Protein AF-A0A9P8FFS8-F1 (afdb_monomer_lite)

pLDDT: mean 83.45, std 18.7, range [31.77, 98.38]

Secondary structure (DSSP, 8-state):
-----EEEE----TTBPTT-EEEEEEEES-EEEEEEEPPP-----TT-----------PPPTT-----S---PPPEEEEEE-TTEEEEEEHHHHHHEEEEE----S-GGGS-HHHHTGGG-EEEEEEE-B-EEE-TTS-EEEESSSS--SGGG-EE-EES-HHHHHHHHHHHHHHHHSSS--HHHHHTT---EEESSS--GGGPPPEEE--S-HHHHHHHHHHHHHTT---EEEPPPS----TT-B-TTSPBP------PPPPEEE-SSTT--EEESHHHHHHHHHHHH--

Foldseek 3Di:
DLADKDDWWFDDCLFFDAFDKKKKWKAWAKFKKKKKFFDADPPPDPDDDDDDDDDDDDDDDPPPPDPDDDPDDIDMDIHIRFHGDMDIGTVLSSQGIIIMTHRDPDDPVPDALRCPAQVNDMDMDIDGHGFKDADLQRQWIEGRQAQHHDPVRTDGADAADQVLLVLLVVLSVCSGRHRNDDCCVRRVNHGSYDYNHNPDLPVVAKEKEDQPDPVLRVLLVVLCVVLVGDYHYHYDDPDDPDQCGAHSVRHGDDPDVPDGRWIWIFHGGSNRDIDTGRPRSSVVCCVPRPD

InterPro domains:
  IPR027450 Alpha-ketoglutarate-dependent dioxygenase AlkB-like [PF13532] (4-128)
  IPR032854 Alkylated DNA repair protein alkB homologue 3 [PTHR31212] (2-218)
  IPR037151 Alpha-ketoglutarate-dependent dioxygenase AlkB-like superfamily [G3DSA:2.60.120.590] (1-130)

Radius of gyration: 25.25 Å; chains: 1; bounding box: 74×56×56 Å

Sequence (291 aa):
SGQDHISEHSDKTLDIVHGSKIVNVSLGAQRTMRLRTKRPTTLQDPGTSHDKRRSRDTTPTPDAQLNAEDGRSRVTQRIPMPHNSMFVMGLETNGSWLHGIMPDKRPAAEHIPAESAYGNMRISITFRLIGTFLSADSKLIWGQGAVAKQKSDARPTINGNLEESQRLINAFGVENQVTAPDWNSIYGTGFDVLHLNSELPEHEKPMLFLSGDEDIDTGVTKCISELNINVEIVDPPVERLTSELVDANGDPLILTAAHGCVICFRQAGGMHSELQGKTAIIEWLRETYAP

Structure (mmCIF, N/CA/C/O backbone):
data_AF-A0A9P8FFS8-F1
#
_entry.id   AF-A0A9P8FFS8-F1
#
loop_
_atom_site.group_PDB
_atom_site.id
_atom_site.type_symbol
_atom_site.label_atom_id
_atom_site.label_alt_id
_atom_site.label_comp_id
_atom_site.label_asym_id
_atom_site.label_entity_id
_atom_site.label_seq_id
_atom_site.pdbx_PDB_ins_code
_atom_site.Cartn_x
_atom_site.Cartn_y
_atom_site.Cartn_z
_atom_site.occupancy
_atom_site.B_iso_or_equiv
_atom_site.auth_seq_id
_atom_site.auth_comp_id
_atom_site.auth_asym_id
_atom_site.auth_atom_id
_atom_site.pdbx_PDB_model_num
ATOM 1 N N . SER A 1 1 ? 8.567 17.101 -9.673 1.00 54.09 1 SER A N 1
ATOM 2 C CA . SER A 1 1 ? 9.617 16.338 -8.966 1.00 54.09 1 SER A CA 1
ATOM 3 C C . SER A 1 1 ? 9.518 14.863 -9.343 1.00 54.09 1 SER A C 1
ATOM 5 O O . SER A 1 1 ? 8.426 14.314 -9.298 1.00 54.09 1 SER A O 1
ATOM 7 N N . GLY A 1 2 ? 10.625 14.231 -9.747 1.00 64.81 2 GLY A N 1
ATOM 8 C CA . GLY A 1 2 ? 10.755 12.777 -9.959 1.00 64.81 2 GLY A CA 1
ATOM 9 C C . GLY A 1 2 ? 11.665 12.105 -8.922 1.00 64.81 2 GLY A C 1
ATOM 10 O O . GLY A 1 2 ? 12.244 11.061 -9.204 1.00 64.81 2 GLY A O 1
ATOM 11 N N . GLN A 1 3 ? 11.852 12.752 -7.766 1.00 78.56 3 GLN A N 1
ATOM 12 C CA . GLN A 1 3 ? 12.817 12.338 -6.740 1.00 78.56 3 GLN A CA 1
ATOM 13 C C . GLN A 1 3 ? 12.285 11.226 -5.827 1.00 78.56 3 GLN A C 1
ATOM 15 O O . GLN A 1 3 ? 13.071 10.416 -5.326 1.00 78.56 3 GLN A O 1
ATOM 20 N N . ASP A 1 4 ? 10.963 11.168 -5.644 1.00 85.75 4 ASP A N 1
ATOM 21 C CA . ASP A 1 4 ? 10.316 10.101 -4.887 1.00 85.75 4 ASP A CA 1
ATOM 22 C C . ASP A 1 4 ? 10.545 8.768 -5.586 1.00 85.75 4 ASP A C 1
ATOM 24 O O . ASP A 1 4 ? 10.367 8.629 -6.801 1.00 85.75 4 ASP A O 1
ATOM 28 N N . HIS A 1 5 ? 10.974 7.784 -4.808 1.00 90.81 5 HIS A N 1
ATOM 29 C CA . HIS A 1 5 ? 11.408 6.507 -5.333 1.00 90.81 5 HIS A CA 1
ATOM 30 C C . HIS A 1 5 ? 11.066 5.383 -4.372 1.00 90.81 5 HIS A C 1
ATOM 32 O O . HIS A 1 5 ? 10.917 5.578 -3.167 1.00 90.81 5 HIS A O 1
ATOM 38 N N . ILE A 1 6 ? 10.997 4.184 -4.931 1.00 90.31 6 ILE A N 1
ATOM 39 C CA . ILE A 1 6 ? 10.984 2.952 -4.162 1.00 90.31 6 ILE A CA 1
ATOM 40 C C . ILE A 1 6 ? 12.196 2.141 -4.591 1.00 90.31 6 ILE A C 1
ATOM 42 O O . ILE A 1 6 ? 12.355 1.794 -5.767 1.00 90.31 6 ILE A O 1
ATOM 46 N N . SER A 1 7 ? 13.085 1.909 -3.627 1.00 92.19 7 SER A N 1
ATOM 47 C CA . SER A 1 7 ? 14.280 1.094 -3.816 1.00 92.19 7 SER A CA 1
ATOM 48 C C . SER A 1 7 ? 13.911 -0.303 -4.298 1.00 92.19 7 SER A C 1
ATOM 50 O O . SER A 1 7 ? 12.793 -0.781 -4.109 1.00 92.19 7 SER A O 1
ATOM 52 N N . GLU A 1 8 ? 14.862 -0.969 -4.936 1.00 91.88 8 GLU A N 1
ATOM 53 C CA . GLU A 1 8 ? 14.646 -2.324 -5.425 1.00 91.88 8 GLU A CA 1
ATOM 54 C C . GLU A 1 8 ? 14.363 -3.306 -4.290 1.00 91.88 8 GLU A C 1
ATOM 56 O O . GLU A 1 8 ? 15.145 -3.414 -3.347 1.00 91.88 8 GLU A O 1
ATOM 61 N N . HIS A 1 9 ? 13.272 -4.049 -4.426 1.00 91.38 9 HIS A N 1
ATOM 62 C CA . HIS A 1 9 ? 12.827 -5.057 -3.470 1.00 91.38 9 HIS A CA 1
ATOM 63 C C . HIS A 1 9 ? 12.038 -6.152 -4.193 1.00 91.38 9 HIS A C 1
ATOM 65 O O . HIS A 1 9 ? 11.697 -6.004 -5.365 1.00 91.38 9 HIS A O 1
ATOM 71 N N . SER A 1 10 ? 11.746 -7.242 -3.491 1.00 92.44 10 SER A N 1
ATOM 72 C CA . SER A 1 10 ? 10.619 -8.114 -3.819 1.00 92.44 10 SER A CA 1
ATOM 73 C C . SER A 1 10 ? 9.517 -7.876 -2.790 1.00 92.44 10 SER A C 1
ATOM 75 O O . SER A 1 10 ? 9.797 -7.560 -1.632 1.00 92.44 10 SER A O 1
ATOM 77 N N . ASP A 1 11 ? 8.258 -8.010 -3.193 1.00 93.12 11 ASP A N 1
ATOM 78 C CA . ASP A 1 11 ? 7.141 -7.911 -2.257 1.00 93.12 11 ASP A CA 1
ATOM 79 C C . ASP A 1 11 ? 7.186 -9.100 -1.292 1.00 93.12 11 ASP A C 1
ATOM 81 O O . ASP A 1 11 ? 7.390 -10.234 -1.732 1.00 93.12 11 ASP A O 1
ATOM 85 N N . LYS A 1 12 ? 6.939 -8.851 0.001 1.00 93.12 12 LYS A N 1
ATOM 86 C CA . LYS A 1 12 ? 6.822 -9.908 1.014 1.00 93.12 12 LYS A CA 1
ATOM 87 C C . LYS A 1 12 ? 5.658 -10.836 0.677 1.00 93.12 12 LYS A C 1
ATOM 89 O O . LYS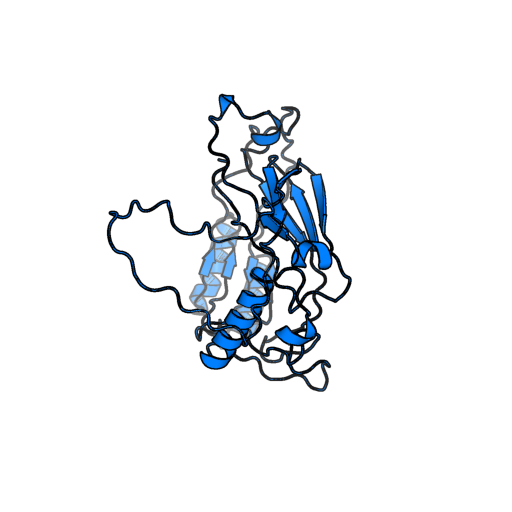 A 1 12 ? 4.513 -10.382 0.684 1.00 93.12 12 LYS A O 1
ATOM 94 N N . THR A 1 13 ? 5.915 -12.124 0.441 1.00 95.62 13 THR A N 1
ATOM 95 C CA . THR A 1 13 ? 4.849 -13.064 0.032 1.00 95.62 13 THR A CA 1
ATOM 96 C C . THR A 1 13 ? 4.182 -13.819 1.180 1.00 95.62 13 THR A C 1
ATOM 98 O O . THR A 1 13 ? 3.235 -14.561 0.929 1.00 95.62 13 THR A O 1
ATOM 101 N N . LEU A 1 14 ? 4.612 -13.608 2.432 1.00 96.12 14 LEU A N 1
ATOM 102 C CA . LEU A 1 14 ? 4.047 -14.254 3.631 1.00 96.12 14 LEU A CA 1
ATOM 103 C C . LEU A 1 14 ? 2.506 -14.278 3.631 1.00 96.12 14 LEU A C 1
ATOM 105 O O . LEU A 1 14 ? 1.892 -15.315 3.871 1.00 96.12 14 LEU A O 1
ATOM 109 N N . ASP A 1 15 ? 1.887 -13.141 3.317 1.00 95.75 15 ASP A N 1
ATOM 110 C CA . ASP A 1 15 ? 0.438 -12.953 3.425 1.00 95.75 15 ASP A CA 1
ATOM 111 C C . ASP A 1 15 ? -0.275 -12.963 2.069 1.00 95.75 15 ASP A C 1
ATOM 113 O O . ASP A 1 15 ? -1.490 -12.793 2.019 1.00 95.75 15 ASP A O 1
ATOM 117 N N . ILE A 1 16 ? 0.452 -13.141 0.962 1.00 97.00 16 ILE A N 1
ATOM 118 C CA . ILE A 1 16 ? -0.115 -13.104 -0.391 1.00 97.00 16 ILE A CA 1
ATOM 119 C C . ILE A 1 16 ? -0.516 -14.521 -0.803 1.00 97.00 16 ILE A C 1
ATOM 121 O O . ILE A 1 16 ? 0.312 -15.429 -0.793 1.00 97.00 16 ILE A O 1
ATOM 125 N N . VAL A 1 17 ? -1.779 -14.715 -1.186 1.00 97.50 17 VAL A N 1
ATOM 126 C CA . VAL A 1 17 ? -2.327 -16.034 -1.542 1.00 97.50 17 VAL A CA 1
ATOM 127 C C . VAL A 1 17 ? -1.506 -16.707 -2.648 1.00 97.50 17 VAL A C 1
ATOM 129 O O . VAL A 1 17 ? -1.263 -16.126 -3.705 1.00 97.50 17 VAL A O 1
ATOM 132 N N . HIS A 1 18 ? -1.115 -17.965 -2.431 1.00 95.06 18 HIS A N 1
ATOM 133 C CA . HIS A 1 18 ? -0.356 -18.744 -3.414 1.00 95.06 18 HIS A CA 1
ATOM 134 C C . HIS A 1 18 ? -1.017 -18.746 -4.802 1.00 95.06 18 HIS A C 1
ATOM 136 O O . HIS A 1 18 ? -2.227 -18.904 -4.947 1.00 95.06 18 HIS A O 1
ATOM 142 N N . GLY A 1 19 ? -0.202 -18.577 -5.845 1.00 95.06 19 GLY A N 1
ATOM 143 C CA . GLY A 1 19 ? -0.666 -18.539 -7.236 1.00 95.06 19 GLY A CA 1
ATOM 144 C C . GLY A 1 19 ? -1.344 -17.230 -7.665 1.00 95.06 19 GLY A C 1
ATOM 145 O O . GLY A 1 19 ? -1.541 -17.033 -8.870 1.00 95.06 19 GLY A O 1
ATOM 146 N N . SER A 1 20 ? -1.643 -16.310 -6.737 1.00 97.50 20 SER A N 1
ATOM 147 C CA . SER A 1 20 ? -2.212 -15.001 -7.068 1.00 97.50 20 SER A CA 1
ATOM 148 C C . SER A 1 20 ? -1.205 -14.103 -7.800 1.00 97.50 20 SER A C 1
ATOM 150 O O . SER A 1 20 ? -0.058 -14.476 -8.075 1.00 97.50 20 SER A O 1
ATOM 152 N N . LYS A 1 21 ? -1.652 -12.899 -8.169 1.00 97.81 21 LYS A N 1
ATOM 153 C CA . LYS A 1 21 ? -0.822 -11.866 -8.795 1.00 97.81 21 LYS A CA 1
ATOM 154 C C . LYS A 1 21 ? -0.714 -10.641 -7.893 1.00 97.81 21 LYS A C 1
ATOM 156 O O . LYS A 1 21 ? -1.584 -10.403 -7.056 1.00 97.81 21 LYS A O 1
ATOM 161 N N . ILE A 1 22 ? 0.344 -9.872 -8.110 1.00 97.88 22 ILE A N 1
ATOM 162 C CA . ILE A 1 22 ? 0.503 -8.504 -7.623 1.00 97.88 22 ILE A CA 1
ATOM 163 C C . ILE A 1 22 ? 0.187 -7.591 -8.807 1.00 97.88 22 ILE A C 1
ATOM 165 O O . ILE A 1 22 ? 0.764 -7.753 -9.885 1.00 97.88 22 ILE A O 1
ATOM 169 N N . VAL A 1 23 ? -0.756 -6.669 -8.627 1.00 98.19 23 VAL A N 1
ATOM 170 C CA . VAL A 1 23 ? -1.244 -5.796 -9.702 1.00 98.19 23 VAL A CA 1
ATOM 171 C C . VAL A 1 23 ? -0.989 -4.350 -9.321 1.00 98.19 23 VAL A C 1
ATOM 173 O O . VAL A 1 23 ? -1.578 -3.852 -8.370 1.00 98.19 23 VAL A O 1
ATOM 176 N N . ASN A 1 24 ? -0.124 -3.665 -10.060 1.00 97.69 24 ASN A N 1
ATOM 177 C CA . ASN A 1 24 ? 0.141 -2.247 -9.877 1.00 97.69 24 ASN A CA 1
ATOM 178 C C . ASN A 1 24 ? -0.592 -1.422 -10.937 1.00 97.69 24 ASN A C 1
ATOM 180 O O . ASN A 1 24 ? -0.314 -1.561 -12.124 1.00 97.69 24 ASN A O 1
ATOM 184 N N . VAL A 1 25 ? -1.491 -0.542 -10.508 1.00 98.12 25 VAL A N 1
ATOM 185 C CA . VAL A 1 25 ? -2.130 0.468 -11.356 1.00 98.12 25 VAL A CA 1
ATOM 186 C C . VAL A 1 25 ? -1.410 1.796 -11.155 1.00 98.12 25 VAL A C 1
ATOM 188 O O . VAL A 1 25 ? -1.189 2.229 -10.022 1.00 98.12 25 VAL A O 1
ATOM 191 N N . SER A 1 26 ? -1.030 2.438 -12.257 1.00 97.00 26 SER A N 1
ATOM 192 C CA . SER A 1 26 ? -0.343 3.730 -12.255 1.00 97.00 26 SER A CA 1
ATOM 193 C C . SER A 1 26 ? -1.251 4.821 -12.801 1.00 97.00 26 SER A C 1
ATOM 195 O O . SER A 1 26 ? -1.745 4.723 -13.921 1.00 97.00 26 SER A O 1
ATOM 197 N N . LEU A 1 27 ? -1.435 5.881 -12.018 1.00 95.62 27 LEU A N 1
ATOM 198 C CA . LEU A 1 27 ? -2.184 7.075 -12.395 1.00 95.62 27 LEU A CA 1
ATOM 199 C C . LEU A 1 27 ? -1.276 8.295 -12.262 1.00 95.62 27 LEU A C 1
ATOM 201 O O . LEU A 1 27 ? -0.500 8.404 -11.318 1.00 95.62 27 LEU A O 1
ATOM 205 N N . GLY A 1 28 ? -1.392 9.224 -13.198 1.00 92.88 28 GLY A N 1
ATOM 206 C CA . GLY A 1 28 ? -0.618 10.463 -13.210 1.00 92.88 28 GLY A CA 1
ATOM 207 C C . GLY A 1 28 ? 0.639 10.373 -14.074 1.00 92.88 28 GLY A C 1
ATOM 208 O O . GLY A 1 28 ? 0.645 9.706 -15.109 1.00 92.88 28 GLY A O 1
ATOM 209 N N . ALA A 1 29 ? 1.689 11.073 -13.657 1.00 92.56 29 ALA A N 1
ATOM 210 C CA . ALA A 1 29 ? 2.944 11.189 -14.382 1.00 92.56 29 ALA A CA 1
ATOM 211 C C . ALA A 1 29 ? 3.599 9.823 -14.639 1.00 92.56 29 ALA A C 1
ATOM 213 O O . ALA A 1 29 ? 3.715 8.983 -13.739 1.00 92.56 29 ALA A O 1
ATOM 214 N N . GLN A 1 30 ? 4.092 9.619 -15.860 1.00 95.44 30 GLN A N 1
ATOM 215 C CA . GLN A 1 30 ? 4.798 8.403 -16.232 1.00 95.44 30 GLN A CA 1
ATOM 216 C C . GLN A 1 30 ? 6.065 8.240 -15.389 1.00 95.44 30 GLN A C 1
ATOM 218 O O . GLN A 1 30 ? 6.851 9.172 -15.201 1.00 95.44 30 GLN A O 1
ATOM 223 N N . ARG A 1 31 ? 6.290 7.020 -14.901 1.00 95.81 31 ARG A N 1
ATOM 224 C CA . ARG A 1 31 ? 7.557 6.600 -14.289 1.00 95.81 31 ARG A CA 1
ATOM 225 C C . ARG A 1 31 ? 8.034 5.305 -14.924 1.00 95.81 31 ARG A C 1
ATOM 227 O O . ARG A 1 31 ? 7.279 4.635 -15.617 1.00 95.81 31 ARG A O 1
ATOM 234 N N . THR A 1 32 ? 9.290 4.948 -14.691 1.00 95.88 32 THR A N 1
ATOM 235 C CA . THR A 1 32 ? 9.858 3.699 -15.209 1.00 95.88 32 THR A CA 1
ATOM 236 C C . THR A 1 32 ? 9.986 2.680 -14.085 1.00 95.88 32 THR A C 1
ATOM 238 O O . THR A 1 32 ? 10.769 2.879 -13.156 1.00 95.88 32 THR A O 1
ATOM 241 N N . MET A 1 33 ? 9.255 1.571 -14.196 1.00 96.81 33 MET A N 1
ATOM 242 C CA . MET A 1 33 ? 9.458 0.387 -13.367 1.00 96.81 33 MET A CA 1
ATOM 243 C C . MET A 1 33 ? 10.734 -0.321 -13.825 1.00 96.81 33 MET A C 1
ATOM 245 O O . MET A 1 33 ? 10.869 -0.697 -14.992 1.00 96.81 33 MET A O 1
ATOM 249 N N . ARG A 1 34 ? 11.689 -0.506 -12.918 1.00 96.69 34 ARG A N 1
ATOM 250 C CA . ARG A 1 34 ? 12.908 -1.275 -13.169 1.00 96.69 34 ARG A CA 1
ATOM 251 C C . ARG A 1 34 ? 12.742 -2.665 -12.581 1.00 96.69 34 ARG A C 1
ATOM 253 O O . ARG A 1 34 ? 12.589 -2.771 -11.373 1.00 96.69 34 ARG A O 1
ATOM 260 N N . LEU A 1 35 ? 12.834 -3.703 -13.409 1.00 96.38 35 LEU A N 1
ATOM 261 C CA . LEU A 1 35 ? 12.982 -5.084 -12.953 1.00 96.38 35 LEU A CA 1
ATOM 262 C C . LEU A 1 35 ? 14.429 -5.519 -13.123 1.00 96.38 35 LEU A C 1
ATOM 264 O O . LEU A 1 35 ? 15.016 -5.325 -14.185 1.00 96.38 35 LEU A O 1
ATOM 268 N N . ARG A 1 36 ? 15.007 -6.139 -12.101 1.00 94.88 36 ARG A N 1
ATOM 269 C CA . ARG A 1 36 ? 16.377 -6.646 -12.138 1.00 94.88 36 ARG A CA 1
ATOM 270 C C . ARG A 1 36 ? 16.443 -8.036 -11.529 1.00 94.88 36 ARG A C 1
ATOM 272 O O . ARG A 1 36 ? 16.056 -8.195 -10.376 1.00 94.88 36 ARG A O 1
ATOM 279 N N . THR A 1 37 ? 16.964 -9.029 -12.251 1.00 93.50 37 THR A N 1
ATOM 280 C CA . THR A 1 37 ? 17.069 -10.404 -11.721 1.00 93.50 37 THR A CA 1
ATOM 281 C C . THR A 1 37 ? 17.807 -10.403 -10.390 1.00 93.50 37 THR A C 1
ATOM 283 O O . THR A 1 37 ? 18.752 -9.624 -10.215 1.00 93.50 37 THR A O 1
ATOM 286 N N . LYS A 1 38 ? 17.408 -11.250 -9.441 1.00 90.56 38 LYS A N 1
ATOM 287 C CA . LYS A 1 38 ? 18.196 -11.493 -8.227 1.00 90.56 38 LYS A CA 1
ATOM 288 C C . LYS A 1 38 ? 19.546 -12.117 -8.592 1.00 90.56 38 LYS A C 1
ATOM 290 O O . LYS A 1 38 ? 19.759 -12.571 -9.719 1.00 90.56 38 LYS A O 1
ATOM 295 N N . ARG A 1 39 ? 20.506 -12.050 -7.666 1.00 83.31 39 ARG A N 1
ATOM 296 C CA . ARG A 1 39 ? 21.784 -12.744 -7.864 1.00 83.31 39 ARG A CA 1
ATOM 297 C C . ARG A 1 39 ? 21.517 -14.250 -7.786 1.00 83.31 39 ARG A C 1
ATOM 299 O O . ARG A 1 39 ? 20.764 -14.656 -6.898 1.00 83.31 39 ARG A O 1
ATOM 306 N N . PRO A 1 40 ? 22.115 -15.065 -8.667 1.00 69.38 40 PRO A N 1
ATOM 307 C CA . PRO A 1 40 ? 22.102 -16.504 -8.479 1.00 69.38 40 PRO A CA 1
ATOM 308 C C . PRO A 1 40 ? 22.744 -16.791 -7.126 1.00 69.38 40 P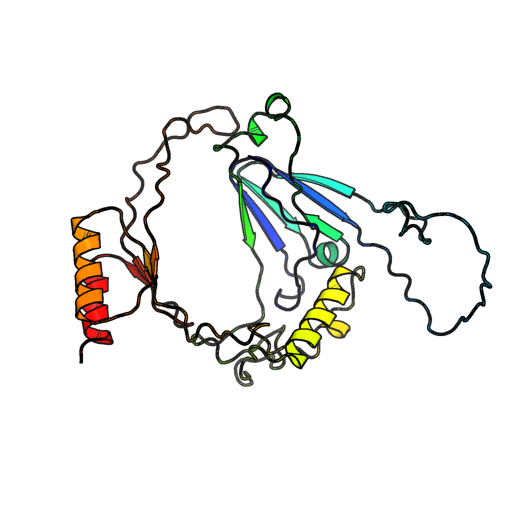RO A C 1
ATOM 310 O O . PRO A 1 40 ? 23.864 -16.365 -6.847 1.00 69.38 40 PRO A O 1
ATOM 313 N N . THR A 1 41 ? 21.992 -17.425 -6.240 1.00 60.16 41 THR A N 1
ATOM 314 C CA . THR A 1 41 ? 22.525 -17.856 -4.958 1.00 60.16 41 THR A CA 1
ATOM 315 C C . THR A 1 41 ? 23.213 -19.180 -5.238 1.00 60.16 41 THR A C 1
ATOM 317 O O . THR A 1 41 ? 22.548 -20.194 -5.436 1.00 60.16 41 THR A O 1
ATOM 320 N N . THR A 1 42 ? 24.543 -19.184 -5.328 1.00 50.09 42 THR A N 1
ATOM 321 C CA . THR A 1 42 ? 25.281 -20.433 -5.165 1.00 50.09 42 THR A CA 1
ATOM 322 C C . THR A 1 42 ? 25.001 -20.893 -3.741 1.00 50.09 42 THR A C 1
ATOM 324 O O . THR A 1 42 ? 25.464 -20.288 -2.776 1.00 50.09 42 THR A O 1
ATOM 327 N N . LEU A 1 43 ? 24.158 -21.917 -3.593 1.00 44.88 43 LEU A N 1
ATOM 328 C CA . LEU A 1 43 ? 24.083 -22.665 -2.347 1.00 44.88 43 LEU A CA 1
ATOM 329 C C . LEU A 1 43 ? 25.495 -23.216 -2.126 1.00 44.88 43 LEU A C 1
ATOM 331 O O . LEU A 1 43 ? 25.921 -24.125 -2.834 1.00 44.88 43 LEU A O 1
ATOM 335 N N . GLN A 1 44 ? 26.268 -22.585 -1.242 1.00 39.12 44 GLN A N 1
ATOM 336 C CA . GLN A 1 44 ? 27.553 -23.131 -0.832 1.00 39.12 44 GLN A CA 1
ATOM 337 C C . GLN A 1 44 ? 27.266 -24.445 -0.112 1.00 39.12 44 GLN A C 1
ATOM 339 O O . GLN A 1 44 ? 26.653 -24.452 0.955 1.00 39.12 44 GLN A O 1
ATOM 344 N N . ASP A 1 45 ? 27.696 -25.549 -0.717 1.00 34.38 45 ASP A N 1
ATOM 345 C CA . ASP A 1 45 ? 27.796 -26.836 -0.043 1.00 34.38 45 ASP A CA 1
ATOM 346 C C . ASP A 1 45 ? 28.677 -26.662 1.213 1.00 34.38 45 ASP A C 1
ATOM 348 O O . ASP A 1 45 ? 29.771 -26.094 1.100 1.00 34.38 45 ASP A O 1
ATOM 352 N N . PRO A 1 46 ? 28.289 -27.159 2.404 1.00 35.66 46 PRO A N 1
ATOM 353 C CA . PRO A 1 46 ? 29.074 -27.016 3.638 1.00 35.66 46 PRO A CA 1
ATOM 354 C C . PRO A 1 46 ? 30.401 -27.811 3.666 1.00 35.66 46 PRO A C 1
ATOM 356 O O . PRO A 1 46 ? 30.889 -28.154 4.741 1.00 35.66 46 PRO A O 1
ATOM 359 N N . GLY A 1 47 ? 30.975 -28.169 2.512 1.00 38.62 47 GLY A N 1
ATOM 360 C CA . GLY A 1 47 ? 31.908 -29.291 2.384 1.00 38.62 47 GLY A CA 1
ATOM 361 C C . GLY A 1 47 ? 33.287 -29.019 1.782 1.00 38.62 47 GLY A C 1
ATOM 362 O O . GLY A 1 47 ? 34.068 -29.962 1.695 1.00 38.62 47 GLY A O 1
ATOM 363 N N . THR A 1 48 ? 33.644 -27.798 1.372 1.00 34.50 48 THR A N 1
ATOM 364 C CA . THR A 1 48 ? 34.969 -27.563 0.755 1.00 34.50 48 THR A CA 1
ATOM 365 C C . THR A 1 48 ? 35.705 -26.370 1.344 1.00 34.50 48 THR A C 1
ATOM 367 O O . THR A 1 48 ? 35.713 -25.266 0.803 1.00 34.50 48 THR A O 1
ATOM 370 N N . SER A 1 49 ? 36.397 -26.631 2.449 1.00 38.50 49 SER A N 1
ATOM 371 C CA . SER A 1 49 ? 37.486 -25.805 2.961 1.00 38.50 49 SER A CA 1
ATOM 372 C C . SER A 1 49 ? 38.669 -25.866 1.990 1.00 38.50 49 SER A C 1
ATOM 374 O O . SER A 1 49 ? 39.448 -26.816 2.031 1.00 38.50 49 SER A O 1
ATOM 376 N N . HIS A 1 50 ? 38.844 -24.855 1.135 1.00 36.84 50 HIS A N 1
ATOM 377 C CA . HIS A 1 50 ? 40.133 -24.631 0.479 1.00 36.84 50 HIS A CA 1
ATOM 378 C C . HIS A 1 50 ? 40.760 -23.303 0.907 1.00 36.84 50 HIS A C 1
ATOM 380 O O . HIS A 1 50 ? 40.392 -22.214 0.477 1.00 36.84 50 HIS A O 1
ATOM 386 N N . ASP A 1 51 ? 41.729 -23.484 1.801 1.00 38.56 51 ASP A N 1
ATOM 387 C CA . ASP A 1 51 ? 42.833 -22.619 2.195 1.00 38.56 51 ASP A CA 1
ATOM 388 C C . ASP A 1 51 ? 43.272 -21.635 1.089 1.00 38.56 51 ASP A C 1
ATOM 390 O O . ASP A 1 51 ? 43.828 -22.033 0.063 1.00 38.56 51 ASP A O 1
ATOM 394 N N . LYS A 1 52 ? 43.067 -20.330 1.306 1.00 37.66 52 LYS A N 1
ATOM 395 C CA . LYS A 1 52 ? 43.778 -19.277 0.568 1.00 37.66 52 LYS A CA 1
ATOM 396 C C . LYS A 1 52 ? 44.507 -18.368 1.545 1.00 37.66 52 LYS A C 1
ATOM 398 O O . LYS A 1 52 ? 43.959 -17.448 2.150 1.00 37.66 52 LYS A O 1
ATOM 403 N N . ARG A 1 53 ? 45.793 -18.682 1.665 1.00 32.91 53 ARG A N 1
ATOM 404 C CA . ARG A 1 53 ? 46.839 -17.918 2.335 1.00 32.91 53 ARG A CA 1
ATOM 405 C C . ARG A 1 53 ? 46.872 -16.461 1.865 1.00 32.91 53 ARG A C 1
ATOM 407 O O . ARG A 1 53 ? 46.738 -16.156 0.684 1.00 32.91 53 ARG A O 1
ATOM 414 N N . ARG A 1 54 ? 47.123 -15.591 2.844 1.00 39.72 54 ARG A N 1
ATOM 415 C CA . ARG A 1 54 ? 47.401 -14.154 2.741 1.00 39.72 54 ARG A CA 1
ATOM 416 C C . ARG A 1 54 ? 48.451 -13.821 1.671 1.00 39.72 54 ARG A C 1
ATOM 418 O O . ARG A 1 54 ? 49.551 -14.361 1.716 1.00 39.72 54 ARG A O 1
ATOM 425 N N . SER A 1 55 ? 48.173 -12.802 0.860 1.00 32.06 55 SER A N 1
ATOM 426 C CA . SER A 1 55 ? 49.193 -11.852 0.407 1.00 32.06 55 SER A CA 1
ATOM 427 C C . SER A 1 55 ? 48.664 -10.431 0.596 1.00 32.06 55 SER A C 1
ATOM 429 O O . SER A 1 55 ? 47.468 -10.176 0.472 1.00 32.06 55 SER A O 1
ATOM 431 N N . ARG A 1 56 ? 49.571 -9.558 1.021 1.00 37.88 56 ARG A N 1
ATOM 432 C CA . ARG A 1 56 ? 49.384 -8.202 1.541 1.00 37.88 56 ARG A CA 1
ATOM 433 C C . ARG A 1 56 ? 49.694 -7.205 0.413 1.00 37.88 56 ARG A C 1
ATOM 435 O O . ARG A 1 56 ? 50.435 -7.552 -0.498 1.00 37.88 56 ARG A O 1
ATOM 442 N N . ASP A 1 57 ? 49.169 -5.992 0.562 1.00 32.22 57 ASP A N 1
ATOM 443 C CA . ASP A 1 57 ? 49.350 -4.778 -0.254 1.00 32.22 57 ASP A CA 1
ATOM 444 C C . ASP A 1 57 ? 48.390 -4.559 -1.429 1.00 32.22 57 ASP A C 1
ATOM 446 O O . ASP A 1 57 ? 48.594 -4.998 -2.555 1.00 32.22 57 ASP A O 1
ATOM 450 N N . THR A 1 58 ? 47.342 -3.775 -1.161 1.00 32.03 58 THR A N 1
ATOM 451 C CA . THR A 1 58 ? 47.038 -2.518 -1.873 1.00 32.03 58 THR A CA 1
ATOM 452 C C . THR A 1 58 ? 45.944 -1.769 -1.103 1.00 32.03 58 THR A C 1
ATOM 454 O O . THR A 1 58 ? 45.036 -2.363 -0.525 1.00 32.03 58 THR A O 1
ATOM 457 N N . THR A 1 59 ? 46.090 -0.452 -1.015 1.00 31.77 59 THR A N 1
ATOM 458 C CA . THR A 1 59 ? 45.206 0.501 -0.330 1.00 31.77 59 THR A CA 1
ATOM 459 C C . THR A 1 59 ? 43.764 0.463 -0.869 1.00 31.77 59 THR A C 1
ATOM 461 O O . THR A 1 59 ? 43.587 0.412 -2.085 1.00 31.77 59 THR A O 1
ATOM 464 N N . PRO A 1 60 ? 42.719 0.516 -0.015 1.00 34.09 60 PRO A N 1
ATOM 465 C CA . PRO A 1 60 ? 41.335 0.385 -0.464 1.00 34.09 60 PRO A CA 1
ATOM 466 C C . PRO A 1 60 ? 40.749 1.728 -0.929 1.00 34.09 60 PRO A C 1
ATOM 468 O O . PRO A 1 60 ? 40.763 2.712 -0.190 1.00 34.09 60 PRO A O 1
ATOM 471 N N . THR A 1 61 ? 40.180 1.755 -2.134 1.00 33.47 61 THR A N 1
ATOM 472 C CA . THR A 1 61 ? 39.160 2.735 -2.542 1.00 33.47 61 THR A CA 1
ATOM 473 C C . THR A 1 61 ? 37.758 2.194 -2.202 1.00 33.47 61 THR A C 1
ATOM 475 O O . THR A 1 61 ? 37.554 0.980 -2.281 1.00 33.47 61 THR A O 1
ATOM 478 N N . PRO A 1 62 ? 36.770 3.037 -1.827 1.00 35.50 62 PRO A N 1
ATOM 479 C CA . PRO A 1 62 ? 35.497 2.565 -1.258 1.00 35.50 62 PRO A CA 1
ATOM 480 C C . PRO A 1 62 ? 34.535 1.872 -2.239 1.00 35.50 62 PRO A C 1
ATOM 482 O O . PRO A 1 62 ? 33.549 1.296 -1.796 1.00 35.50 62 PRO A O 1
ATOM 485 N N . ASP A 1 63 ? 34.814 1.881 -3.546 1.00 36.16 63 ASP A N 1
ATOM 486 C CA . ASP A 1 63 ? 33.868 1.417 -4.578 1.00 36.16 63 ASP A CA 1
ATOM 487 C C . ASP A 1 63 ? 34.233 0.064 -5.217 1.00 36.16 63 ASP A C 1
ATOM 489 O O . ASP A 1 63 ? 33.623 -0.360 -6.198 1.00 36.16 63 ASP A O 1
ATOM 493 N N . ALA A 1 64 ? 35.220 -0.646 -4.665 1.00 39.19 64 ALA A N 1
ATOM 494 C CA . ALA A 1 64 ? 35.733 -1.895 -5.227 1.00 39.19 64 ALA A CA 1
ATOM 495 C C . ALA A 1 64 ? 35.655 -3.074 -4.247 1.00 39.19 64 ALA A C 1
ATOM 497 O O . ALA A 1 64 ? 36.609 -3.831 -4.093 1.00 39.19 64 ALA A O 1
ATOM 498 N N . GLN A 1 65 ? 34.511 -3.279 -3.594 1.00 40.47 65 GLN A N 1
ATOM 499 C CA . GLN A 1 65 ? 34.203 -4.565 -2.966 1.00 40.47 65 GLN A CA 1
ATOM 500 C C . GLN A 1 65 ? 32.774 -4.965 -3.303 1.00 40.47 65 GLN A C 1
ATOM 502 O O . GLN A 1 65 ? 31.828 -4.384 -2.789 1.00 40.47 65 GLN A O 1
ATOM 507 N N . LEU A 1 66 ? 32.663 -5.928 -4.226 1.00 42.94 66 LEU A N 1
ATOM 508 C CA . LEU A 1 66 ? 31.660 -7.003 -4.343 1.00 42.94 66 LEU A CA 1
ATOM 509 C C . LEU A 1 66 ? 31.646 -7.538 -5.792 1.00 42.94 66 LEU A C 1
ATOM 511 O O . LEU A 1 66 ? 30.598 -7.644 -6.423 1.00 42.94 66 LEU A O 1
ATOM 515 N N . ASN A 1 67 ? 32.823 -7.884 -6.322 1.00 40.03 67 ASN A N 1
ATOM 516 C CA . ASN A 1 67 ? 32.958 -8.731 -7.507 1.00 40.03 67 ASN A CA 1
ATOM 517 C C . ASN A 1 67 ? 33.671 -10.013 -7.075 1.00 40.03 67 ASN A C 1
ATOM 519 O O . ASN A 1 67 ? 34.884 -10.136 -7.205 1.00 40.03 67 ASN A O 1
ATOM 523 N N . ALA A 1 68 ? 32.905 -10.941 -6.511 1.00 38.06 68 ALA A N 1
ATOM 524 C CA . ALA A 1 68 ? 33.313 -12.328 -6.374 1.00 38.06 68 ALA A CA 1
ATOM 525 C C . ALA A 1 68 ? 32.253 -13.185 -7.078 1.00 38.06 68 ALA A C 1
ATOM 527 O O . ALA A 1 68 ? 31.150 -13.369 -6.576 1.00 38.06 68 ALA A O 1
ATOM 528 N N . GLU A 1 69 ? 32.609 -13.566 -8.304 1.00 40.22 69 GLU A N 1
ATOM 529 C CA . GLU A 1 69 ? 32.240 -14.779 -9.041 1.00 40.22 69 GLU A CA 1
ATOM 530 C C . GLU A 1 69 ? 30.782 -15.273 -8.984 1.00 40.22 69 GLU A C 1
ATOM 532 O O . GLU A 1 69 ? 30.451 -16.236 -8.303 1.00 40.22 69 GLU A O 1
ATOM 537 N N . ASP A 1 70 ? 29.943 -14.686 -9.844 1.00 44.25 70 ASP A N 1
ATOM 538 C CA . ASP A 1 70 ? 29.130 -15.479 -10.775 1.00 44.25 70 ASP A CA 1
ATOM 539 C C . ASP A 1 70 ? 29.050 -14.726 -12.118 1.00 44.25 70 ASP A C 1
ATOM 541 O O . ASP A 1 70 ? 28.694 -13.548 -12.175 1.00 44.25 70 ASP A O 1
ATOM 545 N N . GLY A 1 71 ? 29.459 -15.374 -13.209 1.00 49.47 71 GLY A N 1
ATOM 546 C CA . GLY A 1 71 ? 29.710 -14.764 -14.523 1.00 49.47 71 GLY A CA 1
ATOM 547 C C . GLY A 1 71 ? 28.461 -14.374 -15.322 1.00 49.47 71 GLY A C 1
ATOM 548 O O . GLY A 1 71 ? 28.559 -14.124 -16.523 1.00 49.47 71 GLY A O 1
ATOM 549 N N . ARG A 1 72 ? 27.278 -14.329 -14.701 1.00 59.50 72 ARG A N 1
ATOM 550 C CA . ARG A 1 72 ? 26.036 -13.878 -15.343 1.00 59.50 72 ARG A CA 1
ATOM 551 C C . ARG A 1 72 ? 25.712 -12.461 -14.891 1.00 59.50 72 ARG A C 1
ATOM 553 O O . ARG A 1 72 ? 25.294 -12.226 -13.758 1.00 59.50 72 ARG A O 1
ATOM 560 N N . SER A 1 73 ? 25.887 -11.503 -15.799 1.00 74.38 73 SER A N 1
ATOM 561 C CA . SER A 1 73 ? 25.404 -10.138 -15.597 1.00 74.38 73 SER A CA 1
ATOM 562 C C . SER A 1 73 ? 23.903 -10.162 -15.283 1.00 74.38 73 SER A C 1
ATOM 564 O O . SER A 1 73 ? 23.118 -10.853 -15.933 1.00 74.38 73 SER A O 1
ATOM 566 N N . ARG A 1 74 ? 23.491 -9.432 -14.240 1.00 86.00 74 ARG A N 1
ATOM 567 C CA . ARG A 1 74 ? 22.075 -9.340 -13.861 1.00 86.00 74 ARG A CA 1
ATOM 568 C C . ARG A 1 74 ? 21.289 -8.714 -15.009 1.00 86.00 74 ARG A C 1
ATOM 570 O O . ARG A 1 74 ? 21.637 -7.626 -15.471 1.00 86.00 74 ARG A O 1
ATOM 577 N N . VAL A 1 75 ? 20.209 -9.363 -15.430 1.00 93.38 75 VAL A N 1
ATOM 578 C CA . VAL A 1 75 ? 19.338 -8.823 -16.477 1.00 93.38 75 VAL A CA 1
ATOM 579 C C . VAL A 1 75 ? 18.508 -7.698 -15.872 1.00 93.38 75 VAL A C 1
ATOM 581 O O . VAL A 1 75 ? 17.951 -7.853 -14.786 1.00 93.38 75 VAL A O 1
ATOM 584 N N . THR A 1 76 ? 18.447 -6.558 -16.562 1.00 95.50 76 THR A N 1
ATOM 585 C CA . THR A 1 76 ? 17.631 -5.406 -16.163 1.00 95.50 76 THR A CA 1
ATOM 586 C C . THR A 1 76 ? 16.639 -5.075 -17.268 1.00 95.50 76 THR A C 1
ATOM 588 O O . THR A 1 76 ? 17.033 -4.891 -18.416 1.00 95.50 76 THR A O 1
ATOM 591 N N . GLN A 1 77 ? 15.367 -4.956 -16.910 1.00 96.25 77 GLN A N 1
ATOM 592 C CA . GLN A 1 77 ? 14.292 -4.476 -17.767 1.00 96.25 77 GLN A CA 1
ATOM 593 C C . GLN A 1 77 ? 13.786 -3.133 -17.239 1.00 96.25 77 GLN A C 1
ATOM 595 O O . GLN A 1 77 ? 13.757 -2.890 -16.031 1.00 96.25 77 GLN A O 1
ATOM 600 N N . ARG A 1 78 ? 13.410 -2.244 -18.156 1.00 96.31 78 ARG A N 1
ATOM 601 C CA . ARG A 1 78 ? 12.858 -0.921 -17.860 1.00 96.31 78 ARG A CA 1
ATOM 602 C C . ARG A 1 78 ? 11.518 -0.814 -18.563 1.00 96.31 78 ARG A C 1
ATOM 604 O O . ARG A 1 78 ? 11.472 -0.854 -19.787 1.00 96.31 78 ARG A O 1
ATOM 611 N N . ILE A 1 79 ? 10.453 -0.723 -17.782 1.00 97.00 79 ILE A N 1
ATOM 612 C CA . ILE A 1 79 ? 9.076 -0.749 -18.263 1.00 97.00 79 ILE A CA 1
ATOM 613 C C . ILE A 1 79 ? 8.452 0.617 -17.968 1.00 97.00 79 ILE A C 1
ATOM 615 O O . ILE A 1 79 ? 8.310 0.973 -16.794 1.00 97.00 79 ILE A O 1
ATOM 619 N N . PRO A 1 80 ? 8.112 1.410 -18.997 1.00 96.38 80 PRO A N 1
ATOM 620 C CA . PRO A 1 80 ? 7.344 2.634 -18.813 1.00 96.38 80 PRO A CA 1
ATOM 621 C C . PRO A 1 80 ? 5.972 2.327 -18.205 1.00 96.38 80 PRO A C 1
ATOM 623 O O . PRO A 1 80 ? 5.282 1.411 -18.647 1.00 96.38 80 PRO A O 1
ATOM 626 N N . MET A 1 81 ? 5.577 3.116 -17.211 1.00 97.06 81 MET A N 1
ATOM 627 C CA . MET A 1 81 ? 4.291 3.041 -16.518 1.00 97.06 81 MET A CA 1
ATOM 628 C C . MET A 1 81 ? 3.501 4.329 -16.784 1.00 97.06 81 MET A C 1
ATOM 630 O O . MET A 1 81 ? 3.547 5.237 -15.947 1.00 97.06 81 MET A O 1
ATOM 634 N N . PRO A 1 82 ? 2.851 4.471 -17.958 1.00 95.81 82 PRO A N 1
ATOM 635 C CA . PRO A 1 82 ? 2.082 5.666 -18.300 1.00 95.81 82 PRO A CA 1
ATOM 636 C C . PRO A 1 82 ? 0.827 5.818 -17.427 1.00 95.81 82 PRO A C 1
ATOM 638 O O . PRO A 1 82 ? 0.454 4.910 -16.677 1.00 95.81 82 PRO A O 1
ATOM 641 N N . HIS A 1 83 ? 0.162 6.969 -17.537 1.00 95.75 83 HIS A N 1
ATOM 642 C CA . HIS A 1 83 ? -1.143 7.196 -16.917 1.00 95.75 83 HIS A CA 1
ATOM 643 C C . HIS A 1 83 ? -2.137 6.090 -17.310 1.00 95.75 83 HIS A C 1
ATOM 645 O O . HIS A 1 83 ? -2.207 5.702 -18.475 1.00 95.75 83 HIS A O 1
ATOM 651 N N . ASN A 1 84 ? -2.920 5.611 -16.340 1.00 95.94 84 ASN A N 1
ATOM 652 C CA . ASN A 1 84 ? -3.936 4.572 -16.520 1.00 95.94 84 ASN A CA 1
ATOM 653 C C . ASN A 1 84 ? -3.372 3.245 -17.069 1.00 95.94 84 ASN A C 1
ATOM 655 O O . ASN A 1 84 ? -4.029 2.528 -17.822 1.00 95.94 84 ASN A O 1
ATOM 659 N N . SER A 1 85 ? -2.131 2.918 -16.695 1.00 97.44 85 SER A N 1
ATOM 660 C CA . SER A 1 85 ? -1.501 1.638 -17.027 1.00 97.44 85 SER A CA 1
ATOM 661 C C . SER A 1 85 ? -1.563 0.650 -15.871 1.00 97.44 85 SER A C 1
ATOM 663 O O . SER A 1 85 ? -1.701 1.022 -14.702 1.00 97.44 85 SER A O 1
ATOM 665 N N . MET A 1 86 ? -1.425 -0.630 -16.212 1.00 97.81 86 MET A N 1
ATOM 666 C CA . MET A 1 86 ? -1.413 -1.731 -15.262 1.00 97.81 86 MET A CA 1
ATOM 667 C C . MET A 1 86 ? -0.192 -2.617 -15.497 1.00 97.81 86 MET A C 1
ATOM 669 O O . MET A 1 86 ? 0.067 -3.048 -16.619 1.00 97.81 86 MET A O 1
ATOM 673 N N . PHE A 1 87 ? 0.530 -2.920 -14.424 1.00 97.38 87 PHE A N 1
ATOM 674 C CA . PHE A 1 87 ? 1.629 -3.875 -14.400 1.00 97.38 87 PHE A CA 1
ATOM 675 C C . PHE A 1 87 ? 1.239 -5.069 -13.532 1.00 97.38 87 PHE A C 1
ATOM 677 O O . PHE A 1 87 ? 0.963 -4.918 -12.342 1.00 97.38 87 PHE A O 1
ATOM 684 N N . VAL A 1 88 ? 1.191 -6.256 -14.138 1.00 97.75 88 VAL A N 1
ATOM 685 C CA . VAL A 1 88 ? 0.759 -7.497 -13.486 1.00 97.75 88 VAL A CA 1
ATOM 686 C C . VAL A 1 88 ? 1.951 -8.430 -13.352 1.00 97.75 88 VAL A C 1
ATOM 688 O O . VAL A 1 88 ? 2.594 -8.772 -14.342 1.00 97.75 88 VAL A O 1
ATOM 691 N N . MET A 1 89 ? 2.218 -8.878 -12.129 1.00 96.75 89 MET A N 1
ATOM 692 C CA . MET A 1 89 ? 3.357 -9.730 -11.809 1.00 96.75 89 MET A CA 1
ATOM 693 C C . MET A 1 89 ? 2.910 -10.978 -11.045 1.00 96.75 89 MET A C 1
ATOM 695 O O . MET A 1 89 ? 2.108 -10.907 -10.115 1.00 96.75 89 MET A O 1
ATOM 699 N N . GLY A 1 90 ? 3.425 -12.144 -11.441 1.00 96.88 90 GLY A N 1
ATOM 700 C CA . GLY A 1 90 ? 3.233 -13.390 -10.697 1.00 96.88 90 GLY A CA 1
ATOM 701 C C . GLY A 1 90 ? 4.215 -13.542 -9.537 1.00 96.88 90 GLY A C 1
ATOM 702 O O . GLY A 1 90 ? 5.295 -12.956 -9.557 1.00 96.88 90 GLY A O 1
ATOM 703 N N . LEU A 1 91 ? 3.865 -14.380 -8.556 1.00 95.19 91 LEU A N 1
ATOM 704 C CA . LEU A 1 91 ? 4.736 -14.651 -7.404 1.00 95.19 91 LEU A CA 1
ATOM 705 C C . LEU A 1 91 ? 6.078 -15.287 -7.794 1.00 95.19 91 LEU A C 1
ATOM 707 O O . LEU A 1 91 ? 7.083 -15.004 -7.157 1.00 95.19 91 LEU A O 1
ATOM 711 N N . GLU A 1 92 ? 6.125 -16.072 -8.873 1.00 93.56 92 GLU A N 1
ATOM 712 C CA . GLU A 1 92 ? 7.382 -16.610 -9.413 1.00 93.56 92 GLU A CA 1
ATOM 713 C C . GLU A 1 92 ? 8.314 -15.484 -9.892 1.00 93.56 92 GLU A C 1
ATOM 715 O O . GLU A 1 92 ? 9.476 -15.418 -9.498 1.00 93.56 92 GLU A O 1
ATOM 720 N N . THR A 1 93 ? 7.787 -14.526 -10.664 1.00 94.56 93 THR A N 1
ATOM 721 C CA . THR A 1 93 ? 8.547 -13.341 -11.084 1.00 94.56 93 THR A CA 1
ATOM 722 C C . THR A 1 93 ? 8.999 -12.517 -9.878 1.00 94.56 93 THR A C 1
ATOM 724 O O . THR A 1 93 ? 10.169 -12.149 -9.819 1.00 94.56 93 THR A O 1
ATOM 727 N N . ASN A 1 94 ? 8.123 -12.293 -8.890 1.00 94.94 94 ASN A N 1
ATOM 728 C CA . ASN A 1 94 ? 8.478 -11.621 -7.633 1.00 94.94 94 ASN A CA 1
ATOM 729 C C . ASN A 1 94 ? 9.603 -12.360 -6.880 1.00 94.94 94 ASN A C 1
ATOM 731 O O . ASN A 1 94 ? 10.502 -11.742 -6.316 1.00 94.94 94 ASN A O 1
ATOM 735 N N . GLY A 1 95 ? 9.588 -13.695 -6.908 1.00 92.88 95 GLY A N 1
ATOM 736 C CA . GLY A 1 95 ? 10.609 -14.543 -6.302 1.00 92.88 95 GLY A CA 1
ATOM 737 C C . GLY A 1 95 ? 11.968 -14.457 -6.997 1.00 92.88 95 GLY A C 1
ATOM 738 O O . GLY A 1 95 ? 12.992 -14.565 -6.323 1.00 92.88 95 GLY A O 1
ATOM 739 N N . SER A 1 96 ? 12.013 -14.226 -8.312 1.00 93.00 96 SER A N 1
ATOM 740 C CA . SER A 1 96 ? 13.260 -14.209 -9.098 1.00 93.00 96 SER A CA 1
ATOM 741 C C . SER A 1 96 ? 13.795 -12.816 -9.448 1.00 93.00 96 SER A C 1
ATOM 743 O O . SER A 1 96 ? 14.950 -12.691 -9.867 1.00 93.00 96 SER A O 1
ATOM 745 N N . TRP A 1 97 ? 12.993 -11.764 -9.290 1.00 94.44 97 TRP A N 1
ATOM 746 C CA . TRP A 1 97 ? 13.339 -10.396 -9.677 1.00 94.44 97 TRP A CA 1
ATOM 747 C C . TRP A 1 97 ? 13.158 -9.428 -8.511 1.00 94.44 97 TRP A C 1
ATOM 749 O O . TRP A 1 97 ? 12.299 -9.608 -7.655 1.00 94.44 97 TRP A O 1
ATOM 759 N N . LEU A 1 98 ? 13.988 -8.389 -8.495 1.00 94.19 98 LEU A N 1
ATOM 760 C CA . LEU A 1 98 ? 13.740 -7.177 -7.726 1.00 94.19 98 LEU A CA 1
ATOM 761 C C . LEU A 1 98 ? 13.041 -6.162 -8.628 1.00 94.19 98 LEU A C 1
ATOM 763 O O . LEU A 1 98 ? 13.410 -6.038 -9.799 1.00 94.19 98 LEU A O 1
ATOM 767 N N . HIS A 1 99 ? 12.113 -5.390 -8.079 1.00 95.56 99 HIS A N 1
ATOM 768 C CA . HIS A 1 99 ? 11.452 -4.282 -8.758 1.00 95.56 99 HIS A CA 1
ATOM 769 C C . HIS A 1 99 ? 11.558 -2.985 -7.960 1.00 95.56 99 HIS A C 1
ATOM 771 O O . HIS A 1 99 ? 11.653 -2.986 -6.735 1.00 95.56 99 HIS A O 1
ATOM 777 N N . GLY A 1 100 ? 11.567 -1.857 -8.664 1.00 95.38 100 GLY A N 1
ATOM 778 C CA . GLY A 1 100 ? 11.585 -0.535 -8.047 1.00 95.38 100 GLY A CA 1
ATOM 779 C C . GLY A 1 100 ? 11.361 0.583 -9.058 1.00 95.38 100 GLY A C 1
ATOM 780 O O . GLY A 1 100 ? 11.491 0.385 -10.266 1.00 95.38 100 GLY A O 1
ATOM 781 N N . ILE A 1 101 ? 11.049 1.776 -8.565 1.00 95.12 101 ILE A N 1
ATOM 782 C CA . ILE A 1 101 ? 10.970 2.998 -9.370 1.00 95.12 101 ILE A CA 1
ATOM 783 C C . ILE A 1 101 ? 12.081 3.89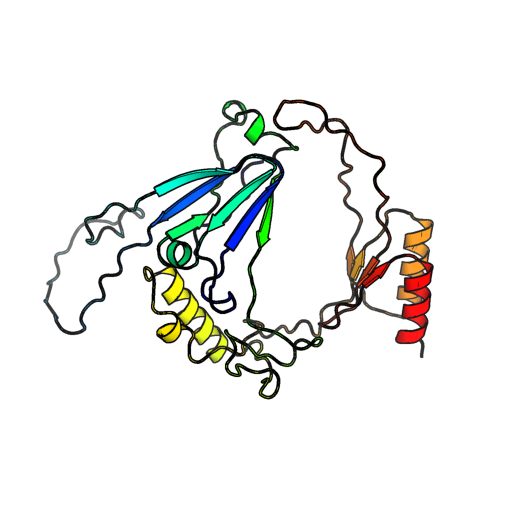7 -8.865 1.00 95.12 101 ILE A C 1
ATOM 785 O O . ILE A 1 101 ? 12.032 4.335 -7.723 1.00 95.12 101 ILE A O 1
ATOM 789 N N . MET A 1 102 ? 13.096 4.113 -9.697 1.00 92.88 102 MET A N 1
ATOM 790 C CA . MET A 1 102 ? 14.289 4.874 -9.324 1.00 92.88 102 MET A CA 1
ATOM 791 C C . MET A 1 102 ? 14.034 6.382 -9.413 1.00 92.88 102 MET A C 1
ATOM 793 O O . MET A 1 102 ? 13.238 6.787 -10.262 1.00 92.88 102 MET A O 1
ATOM 797 N N . PRO A 1 103 ? 14.760 7.210 -8.634 1.00 91.00 103 PRO A N 1
ATOM 798 C CA . PRO A 1 103 ? 14.717 8.655 -8.810 1.00 91.00 103 PRO A CA 1
ATOM 799 C C . PRO A 1 103 ? 15.113 9.025 -10.239 1.00 91.00 103 PRO A C 1
ATOM 801 O O . PRO A 1 103 ? 16.160 8.575 -10.726 1.00 91.00 103 PRO A O 1
ATOM 804 N N . ASP A 1 104 ? 14.310 9.864 -10.886 1.00 89.81 104 ASP A N 1
ATOM 805 C CA . ASP A 1 104 ? 14.693 10.488 -12.146 1.00 89.81 104 ASP A CA 1
ATOM 806 C C . ASP A 1 104 ? 15.472 11.772 -11.852 1.00 89.81 104 ASP A C 1
ATOM 808 O O . ASP A 1 104 ? 14.951 12.729 -11.276 1.00 89.81 104 ASP A O 1
ATOM 812 N N . LYS A 1 105 ? 16.764 11.751 -12.190 1.00 89.44 105 LYS A N 1
ATOM 813 C CA . LYS A 1 105 ? 17.708 12.850 -11.942 1.00 89.44 105 LYS A CA 1
ATOM 814 C C . LYS A 1 105 ? 18.017 13.655 -13.201 1.00 89.44 105 LYS A C 1
ATOM 816 O O . LYS A 1 105 ? 18.898 14.512 -13.156 1.00 89.44 105 LYS A O 1
ATOM 821 N N . ARG A 1 106 ? 17.351 13.356 -14.319 1.00 91.44 106 ARG A N 1
ATOM 822 C CA . ARG A 1 106 ? 17.520 14.122 -15.552 1.00 91.44 106 ARG A CA 1
ATOM 823 C C . ARG A 1 1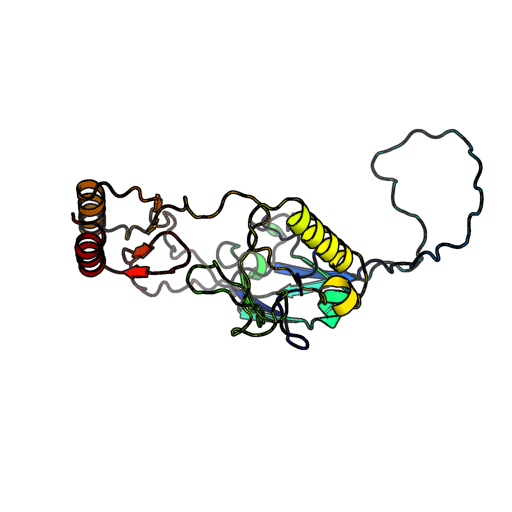06 ? 17.015 15.561 -15.356 1.00 91.44 106 ARG A C 1
ATOM 825 O O . ARG A 1 106 ? 16.108 15.793 -14.553 1.00 91.44 106 ARG A O 1
ATOM 832 N N . PRO A 1 107 ? 17.596 16.547 -16.056 1.00 90.06 107 PRO A N 1
ATOM 833 C CA . PRO A 1 107 ? 17.030 17.888 -16.139 1.00 90.06 107 PRO A CA 1
ATOM 834 C C . PRO A 1 107 ? 15.593 17.862 -16.678 1.00 90.06 107 PRO A C 1
ATOM 836 O O . PRO A 1 107 ? 15.283 17.095 -17.585 1.00 90.06 107 PRO A O 1
ATOM 839 N N . ALA A 1 108 ? 14.732 18.765 -16.197 1.00 86.06 108 ALA A N 1
ATOM 840 C CA . ALA A 1 108 ? 13.321 18.818 -16.602 1.00 86.06 108 ALA A CA 1
ATOM 841 C C . ALA A 1 108 ? 13.112 19.002 -18.121 1.00 86.06 108 ALA A C 1
ATOM 843 O O . ALA A 1 108 ? 12.106 18.553 -18.659 1.00 86.06 108 ALA A O 1
ATOM 844 N N . ALA A 1 109 ? 14.071 19.623 -18.816 1.00 89.50 109 ALA A N 1
ATOM 845 C CA . ALA A 1 109 ? 14.045 19.788 -20.271 1.00 89.50 109 ALA A CA 1
ATOM 846 C C . ALA A 1 109 ? 14.195 18.464 -21.049 1.00 89.50 109 ALA A C 1
ATOM 848 O O . ALA A 1 109 ? 13.877 18.419 -22.233 1.00 89.50 109 ALA A O 1
ATOM 849 N N . GLU A 1 110 ? 14.679 17.399 -20.405 1.00 91.50 110 GLU A N 1
ATOM 850 C CA . GLU A 1 110 ? 14.828 16.066 -21.005 1.00 91.50 110 GLU A CA 1
ATOM 851 C C . GLU A 1 110 ? 13.610 15.161 -20.767 1.00 91.50 110 GLU A C 1
ATOM 853 O O . GLU A 1 110 ? 13.571 14.033 -21.267 1.00 91.50 110 GLU A O 1
ATOM 858 N N . HIS A 1 111 ? 12.630 15.619 -19.985 1.00 90.94 111 HIS A N 1
ATOM 859 C CA . HIS A 1 111 ? 11.410 14.864 -19.730 1.00 90.94 111 HIS A CA 1
ATOM 860 C C . HIS A 1 111 ? 10.470 14.955 -20.929 1.00 90.94 111 HIS A C 1
ATOM 862 O O . HIS A 1 111 ? 10.249 16.032 -21.487 1.00 90.94 111 HIS A O 1
ATOM 868 N N . ILE A 1 112 ? 9.851 13.833 -21.289 1.00 91.19 112 ILE A N 1
ATOM 869 C CA . ILE A 1 112 ? 8.733 13.863 -22.240 1.00 91.19 112 ILE A CA 1
ATOM 870 C C . ILE A 1 112 ? 7.464 14.393 -21.543 1.00 91.19 112 ILE A C 1
ATOM 872 O O . ILE A 1 112 ? 7.357 14.276 -20.318 1.00 91.19 112 ILE A O 1
ATOM 876 N N . PRO A 1 113 ? 6.459 14.910 -22.280 1.00 91.06 113 PRO A N 1
ATOM 877 C CA . PRO A 1 113 ? 5.241 15.465 -21.676 1.00 91.06 113 PRO A CA 1
ATOM 878 C C . PRO A 1 113 ? 4.568 14.532 -20.658 1.00 91.06 113 PRO A C 1
ATOM 880 O O . PRO A 1 113 ? 4.234 14.955 -19.554 1.00 91.06 113 PRO A O 1
ATOM 883 N N . ALA A 1 114 ? 4.485 13.232 -20.964 1.00 92.25 114 ALA A N 1
ATOM 884 C CA . ALA A 1 114 ? 3.899 12.232 -20.072 1.00 92.25 114 ALA A CA 1
ATOM 885 C C . ALA A 1 114 ? 4.625 12.088 -18.716 1.00 92.25 114 ALA A C 1
ATOM 887 O O . ALA A 1 114 ? 3.996 11.710 -17.731 1.00 92.25 114 ALA A O 1
ATOM 888 N N . GLU A 1 115 ? 5.929 12.373 -18.633 1.00 93.00 115 GLU A N 1
ATOM 889 C CA . GLU A 1 115 ? 6.722 12.277 -17.392 1.00 93.00 115 GLU A CA 1
ATOM 890 C C . GLU A 1 115 ? 6.537 13.498 -16.475 1.00 93.00 115 GLU A C 1
ATOM 892 O O . GLU A 1 115 ? 6.717 13.384 -15.256 1.00 93.00 115 GLU A O 1
ATOM 897 N N . SER A 1 116 ? 6.133 14.632 -17.057 1.00 89.38 116 SER A N 1
ATOM 898 C CA . SER A 1 116 ? 5.909 15.911 -16.370 1.00 89.38 116 SER A CA 1
ATOM 899 C C . SER A 1 116 ? 4.426 16.261 -16.171 1.00 89.38 116 SER A C 1
ATOM 901 O O . SER A 1 116 ? 4.117 17.201 -15.437 1.00 89.38 116 SER A O 1
ATOM 903 N N . ALA A 1 117 ? 3.510 15.503 -16.783 1.00 87.06 117 ALA A N 1
ATOM 904 C CA . ALA A 1 117 ? 2.062 15.660 -16.648 1.00 87.06 117 ALA A CA 1
ATOM 905 C C . ALA A 1 117 ? 1.579 15.561 -15.188 1.00 87.06 117 ALA A C 1
ATOM 907 O O . ALA A 1 117 ? 2.288 15.045 -14.319 1.00 87.06 117 ALA A O 1
ATOM 908 N N . TYR A 1 118 ? 0.357 16.033 -14.913 1.00 87.19 118 TYR A N 1
ATOM 909 C CA . TYR A 1 118 ? -0.279 15.951 -13.587 1.00 87.19 118 TYR A CA 1
ATOM 910 C C . TYR A 1 118 ? 0.582 16.555 -12.461 1.00 87.19 118 TYR A C 1
ATOM 912 O O . TYR A 1 118 ? 0.736 15.966 -11.392 1.00 87.19 118 TYR A O 1
ATOM 920 N N . GLY A 1 119 ? 1.241 17.689 -12.722 1.00 84.31 119 GLY A N 1
ATOM 921 C CA . GLY A 1 119 ? 2.132 18.326 -11.745 1.00 84.31 119 GLY A CA 1
ATOM 922 C C . GLY A 1 119 ? 3.376 17.494 -11.406 1.00 84.31 119 GLY A C 1
ATOM 923 O O . GLY A 1 119 ? 4.013 17.718 -10.379 1.00 84.31 119 GLY A O 1
ATOM 924 N N . ASN A 1 120 ? 3.768 16.551 -12.270 1.00 87.19 120 ASN A N 1
ATOM 925 C CA . ASN A 1 120 ? 4.767 15.508 -12.019 1.00 87.19 120 ASN A CA 1
ATOM 926 C C . ASN A 1 120 ? 4.362 14.482 -10.946 1.00 87.19 120 ASN A C 1
ATOM 928 O O . ASN A 1 120 ? 5.226 13.731 -10.493 1.00 87.19 120 ASN A O 1
ATOM 932 N N . MET A 1 121 ? 3.105 14.433 -10.512 1.00 87.81 121 MET A N 1
ATOM 933 C CA . MET A 1 121 ? 2.666 13.524 -9.454 1.00 87.81 121 MET A CA 1
ATOM 934 C C . MET A 1 121 ? 2.220 12.186 -10.039 1.00 87.81 121 MET A C 1
ATOM 936 O O . MET A 1 121 ? 1.552 12.135 -11.070 1.00 87.81 121 MET A O 1
ATOM 940 N N . ARG A 1 122 ? 2.570 11.089 -9.361 1.00 91.56 122 ARG A N 1
ATOM 941 C CA . ARG A 1 122 ? 2.127 9.735 -9.708 1.00 91.56 122 ARG A CA 1
ATOM 942 C C . ARG A 1 122 ? 1.521 9.063 -8.487 1.00 91.56 122 ARG A C 1
ATOM 944 O O . ARG A 1 122 ? 2.162 8.978 -7.445 1.00 91.56 122 ARG A O 1
ATOM 951 N N . ILE A 1 123 ? 0.340 8.490 -8.666 1.00 94.50 123 ILE A N 1
ATOM 952 C CA . ILE A 1 123 ? -0.301 7.591 -7.713 1.00 94.50 123 ILE A CA 1
ATOM 953 C C . ILE A 1 123 ? -0.073 6.154 -8.186 1.00 94.50 123 ILE A C 1
ATOM 955 O O . ILE A 1 123 ? -0.198 5.826 -9.368 1.00 94.50 123 ILE A O 1
ATOM 959 N N . SER A 1 124 ? 0.294 5.294 -7.243 1.00 95.25 124 SER A N 1
ATOM 960 C CA . SER A 1 124 ? 0.612 3.888 -7.465 1.00 95.25 124 SER A CA 1
ATOM 961 C C . SER A 1 124 ? -0.258 3.041 -6.558 1.00 95.25 124 SER A C 1
ATOM 963 O O . SER A 1 124 ? -0.041 3.030 -5.350 1.00 95.25 124 SER A O 1
ATOM 965 N N . ILE A 1 125 ? -1.219 2.324 -7.128 1.00 97.50 125 ILE A N 1
ATOM 966 C CA . ILE A 1 125 ? -2.133 1.478 -6.361 1.00 97.50 125 ILE A CA 1
ATOM 967 C C . ILE A 1 125 ? -1.733 0.028 -6.604 1.00 97.50 125 ILE A C 1
ATOM 969 O O . ILE A 1 125 ? -1.856 -0.472 -7.720 1.00 97.50 125 ILE A O 1
ATOM 973 N N . THR A 1 126 ? -1.218 -0.643 -5.575 1.00 97.00 126 THR A N 1
ATOM 974 C CA . THR A 1 126 ? -0.787 -2.043 -5.676 1.00 97.00 126 THR A CA 1
ATOM 975 C C . THR A 1 126 ? -1.791 -2.958 -4.988 1.00 97.00 126 THR A C 1
ATOM 977 O O . THR A 1 126 ? -1.863 -2.998 -3.761 1.00 97.00 126 THR A O 1
ATOM 980 N N . PHE A 1 127 ? -2.534 -3.725 -5.779 1.00 97.88 127 PHE A N 1
ATOM 981 C CA . PHE A 1 127 ? -3.470 -4.736 -5.309 1.00 97.88 127 PHE A CA 1
ATOM 982 C C . PHE A 1 127 ? -2.759 -6.063 -5.059 1.00 97.88 127 PHE A C 1
ATOM 984 O O . PHE A 1 127 ? -1.929 -6.516 -5.856 1.00 97.88 127 PHE A O 1
ATOM 991 N N . ARG A 1 128 ? -3.129 -6.699 -3.948 1.00 97.62 128 ARG A N 1
ATOM 992 C CA . ARG A 1 128 ? -2.656 -8.016 -3.523 1.00 97.62 128 ARG A CA 1
ATOM 993 C C . ARG A 1 128 ? -3.853 -8.795 -2.990 1.00 97.62 128 ARG A C 1
ATOM 995 O O . ARG A 1 128 ? -4.709 -8.215 -2.326 1.00 97.62 128 ARG A O 1
ATOM 1002 N N . LEU A 1 129 ? -3.908 -10.093 -3.270 1.00 98.06 129 LEU A N 1
ATOM 1003 C CA . LEU A 1 129 ? -4.887 -10.978 -2.646 1.00 98.06 129 LEU A CA 1
ATOM 1004 C C . LEU A 1 129 ? -4.300 -11.491 -1.329 1.00 98.06 129 LEU A C 1
ATOM 1006 O O . LEU A 1 129 ? -3.364 -12.288 -1.349 1.00 98.06 129 LEU A O 1
ATOM 1010 N N . ILE A 1 130 ? -4.823 -10.998 -0.208 1.00 97.00 130 ILE A N 1
ATOM 1011 C CA . ILE A 1 130 ? -4.315 -11.314 1.130 1.00 97.00 130 ILE A CA 1
ATOM 1012 C C . ILE A 1 130 ? -4.997 -12.570 1.689 1.00 97.00 130 ILE A C 1
ATOM 1014 O O . ILE A 1 130 ? -6.214 -12.718 1.588 1.00 97.00 130 ILE A O 1
ATOM 1018 N N . GLY A 1 131 ? -4.198 -13.474 2.260 1.00 97.31 131 GLY A N 1
ATOM 1019 C CA . GLY A 1 131 ? -4.622 -14.751 2.843 1.00 97.31 131 GLY A CA 1
ATOM 1020 C C . GLY A 1 131 ? -4.371 -14.884 4.348 1.00 97.31 131 GLY A C 1
ATOM 1021 O O . GLY A 1 131 ? -4.624 -15.955 4.899 1.00 97.31 131 GLY A O 1
ATOM 1022 N N . THR A 1 132 ? -3.868 -13.835 5.001 1.00 97.19 132 THR A N 1
ATOM 1023 C CA . THR A 1 132 ? -3.708 -13.739 6.461 1.00 97.19 132 THR A CA 1
ATOM 1024 C C . THR A 1 132 ? -4.650 -12.666 6.986 1.00 97.19 132 THR A C 1
ATOM 1026 O O . THR A 1 132 ? -4.755 -11.587 6.407 1.00 97.19 132 THR A O 1
ATOM 1029 N N . PHE A 1 133 ? -5.351 -12.957 8.071 1.00 96.38 133 PHE A N 1
ATOM 1030 C CA . PHE A 1 133 ? -6.456 -12.153 8.567 1.00 96.38 133 PHE A CA 1
ATOM 1031 C C . PHE A 1 133 ? -6.255 -11.816 10.036 1.00 96.38 133 PHE A C 1
ATOM 1033 O O . PHE A 1 133 ? -5.673 -12.598 10.789 1.00 96.38 133 PHE A O 1
ATOM 1040 N N . LEU A 1 134 ? -6.799 -10.668 10.426 1.00 93.88 134 LEU A N 1
ATOM 1041 C CA . LEU A 1 134 ? -6.845 -10.200 11.801 1.00 93.88 134 LEU A CA 1
ATOM 1042 C C . LEU A 1 134 ? -8.296 -10.146 12.283 1.00 93.88 134 LEU A C 1
ATOM 1044 O O . LEU A 1 134 ? -9.227 -9.978 11.487 1.00 93.88 134 LEU A O 1
ATOM 1048 N N . SER A 1 135 ? -8.504 -10.279 13.591 1.00 91.56 135 SER A N 1
ATOM 1049 C CA . SER A 1 135 ? -9.763 -9.861 14.207 1.00 91.56 135 SER A CA 1
ATOM 1050 C C . SER A 1 135 ? -9.931 -8.347 14.065 1.00 91.56 135 SER A C 1
ATOM 1052 O O . SER A 1 135 ? -8.961 -7.625 13.862 1.00 91.56 135 SER A O 1
ATOM 1054 N N . ALA A 1 136 ? -11.167 -7.855 14.182 1.00 84.19 136 ALA A N 1
ATOM 1055 C CA . ALA A 1 136 ? -11.451 -6.424 14.059 1.00 84.19 136 ALA A CA 1
ATOM 1056 C C . ALA A 1 136 ? -10.719 -5.573 15.110 1.00 84.19 136 ALA A C 1
ATOM 1058 O O . ALA A 1 136 ? -10.478 -4.407 14.886 1.00 84.19 136 ALA A O 1
ATOM 1059 N N . ASP A 1 137 ? -10.336 -6.136 16.252 1.00 81.62 137 ASP A N 1
ATOM 1060 C CA . ASP A 1 137 ? -9.525 -5.448 17.261 1.00 81.62 137 ASP A CA 1
ATOM 1061 C C . ASP A 1 137 ? -8.015 -5.697 17.100 1.00 81.62 137 ASP A C 1
ATOM 1063 O O . ASP A 1 137 ? -7.236 -5.321 17.973 1.00 81.62 137 ASP A O 1
ATOM 1067 N N . SER A 1 138 ? -7.603 -6.357 16.013 1.00 87.81 138 SER A N 1
ATOM 1068 C CA . SER A 1 138 ? -6.225 -6.756 15.7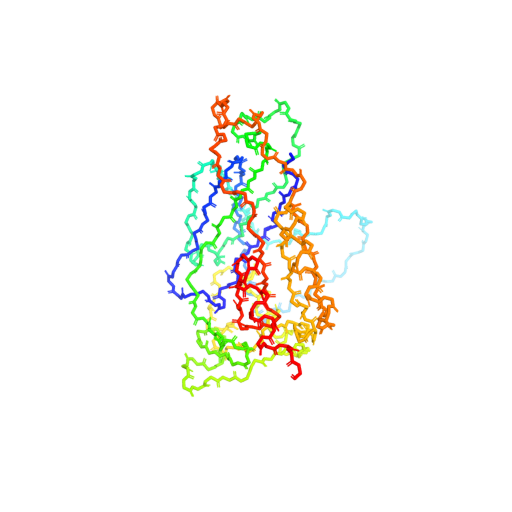14 1.00 87.81 138 SER A CA 1
ATOM 1069 C C . SER A 1 138 ? -5.555 -7.633 16.777 1.00 87.81 138 SER A C 1
ATOM 1071 O O . SER A 1 138 ? -4.337 -7.762 16.761 1.00 87.81 138 SER A O 1
ATOM 1073 N N . LYS A 1 139 ? -6.311 -8.256 17.693 1.00 88.94 139 LYS A N 1
ATOM 1074 C CA . LYS A 1 139 ? -5.750 -9.096 18.769 1.00 88.94 139 LYS A CA 1
ATOM 1075 C C . LYS A 1 139 ? -5.525 -10.543 18.374 1.00 88.94 139 LYS A C 1
ATOM 1077 O O . LYS A 1 139 ? -4.732 -11.226 19.017 1.00 88.94 139 LYS A O 1
ATOM 1082 N N . LEU A 1 140 ? -6.252 -11.035 17.377 1.00 95.25 140 LEU A N 1
ATOM 1083 C CA . LEU A 1 140 ? -6.160 -12.407 16.898 1.00 95.25 140 LEU A CA 1
ATOM 1084 C C . LEU A 1 140 ? -5.726 -12.432 15.438 1.00 95.25 140 LEU A C 1
ATOM 1086 O O . LEU A 1 140 ? -6.160 -11.594 14.652 1.00 95.25 140 LEU A O 1
ATOM 1090 N N . ILE A 1 141 ? -4.931 -13.433 15.075 1.00 97.56 141 ILE A N 1
ATOM 1091 C CA . ILE A 1 141 ? -4.419 -13.652 13.725 1.00 97.56 141 ILE A CA 1
ATOM 1092 C C . ILE A 1 141 ? -4.623 -15.106 13.289 1.00 97.56 141 ILE A C 1
ATOM 1094 O O . ILE A 1 141 ? -4.523 -16.041 14.091 1.00 97.56 141 ILE A O 1
ATOM 1098 N N . TRP A 1 142 ? -4.953 -15.298 12.013 1.00 98.38 142 TRP A N 1
ATOM 1099 C CA . TRP A 1 142 ? -5.039 -16.611 11.372 1.00 98.38 142 TRP A CA 1
ATOM 1100 C C . TRP A 1 142 ? -4.838 -16.505 9.854 1.00 98.38 142 TRP A C 1
ATOM 1102 O O . TRP A 1 142 ? -4.860 -15.419 9.283 1.00 98.38 142 TRP A O 1
ATOM 1112 N N . GLY A 1 143 ? -4.690 -17.639 9.174 1.00 97.81 143 GLY A N 1
ATOM 1113 C CA . GLY A 1 143 ? -4.596 -17.726 7.717 1.00 97.81 143 GLY A CA 1
ATOM 1114 C C . GLY A 1 143 ? -3.232 -18.207 7.234 1.00 97.81 143 GLY A C 1
ATOM 1115 O O . GLY A 1 143 ? -2.473 -18.821 7.979 1.00 97.81 143 GLY A O 1
ATOM 1116 N N . GLN A 1 144 ? -2.930 -17.971 5.958 1.00 96.81 144 GLN A N 1
ATOM 1117 C CA . GLN A 1 144 ? -1.775 -18.549 5.268 1.00 96.81 144 GLN A CA 1
ATOM 1118 C C . GLN A 1 144 ? -0.448 -18.239 5.971 1.00 96.81 144 GLN A C 1
ATOM 1120 O O . GLN A 1 144 ? 0.328 -19.161 6.239 1.00 96.81 144 GLN A O 1
ATOM 1125 N N . GLY A 1 145 ? -0.205 -16.961 6.269 1.00 96.69 145 GLY A N 1
ATOM 1126 C CA . GLY A 1 145 ? 1.031 -16.488 6.886 1.00 96.69 145 GLY A CA 1
ATOM 1127 C C . GLY A 1 145 ? 1.083 -16.673 8.403 1.00 96.69 145 GLY A C 1
ATOM 1128 O O . GLY A 1 145 ? 2.170 -16.697 8.969 1.00 96.69 145 GLY A O 1
ATOM 1129 N N . ALA A 1 146 ? -0.057 -16.867 9.065 1.00 97.88 146 ALA A N 1
ATOM 1130 C CA . ALA A 1 146 ? -0.126 -17.066 10.513 1.00 97.88 146 ALA A CA 1
ATOM 1131 C C . ALA A 1 146 ? 0.265 -18.490 10.923 1.00 97.88 146 ALA A C 1
ATOM 1133 O O . ALA A 1 146 ? 0.265 -19.408 10.099 1.00 97.88 146 ALA A O 1
ATOM 1134 N N . VAL A 1 147 ? 0.562 -18.716 12.205 1.00 97.75 147 VAL A N 1
ATOM 1135 C CA . VAL A 1 147 ? 0.778 -20.081 12.720 1.00 97.75 147 VAL A CA 1
ATOM 1136 C C . VAL A 1 147 ? -0.529 -20.879 12.644 1.00 97.75 147 VAL A C 1
ATOM 1138 O O . VAL A 1 147 ? -0.551 -22.015 12.167 1.00 97.75 147 VAL A O 1
ATOM 1141 N N . ALA A 1 148 ? -1.645 -20.266 13.046 1.00 97.69 148 ALA A N 1
ATOM 1142 C CA . ALA A 1 148 ? -2.975 -20.843 12.889 1.00 97.69 148 ALA A CA 1
ATOM 1143 C C . ALA A 1 148 ? -3.533 -20.592 11.488 1.00 97.69 148 ALA A C 1
ATOM 1145 O O . ALA A 1 148 ? -3.655 -19.450 11.060 1.00 97.69 148 ALA A O 1
ATOM 1146 N N . LYS A 1 149 ? -3.933 -21.646 10.773 1.00 96.50 149 LYS A N 1
ATOM 1147 C CA . LYS A 1 149 ? -4.422 -21.509 9.389 1.00 96.50 149 LYS A CA 1
ATOM 1148 C C . LYS A 1 149 ? -5.921 -21.215 9.298 1.00 96.50 149 LYS A C 1
ATOM 1150 O O . LYS A 1 149 ? -6.372 -20.643 8.310 1.00 96.50 149 LYS A O 1
ATOM 1155 N N . GLN A 1 150 ? -6.689 -21.578 10.324 1.00 97.38 150 GLN A N 1
ATOM 1156 C CA . GLN A 1 150 ? -8.144 -21.423 10.362 1.00 97.38 150 GLN A CA 1
ATOM 1157 C C . GLN A 1 150 ? -8.575 -20.425 11.433 1.00 97.38 150 GLN A C 1
ATOM 1159 O O . GLN A 1 150 ? -7.932 -20.297 12.472 1.00 97.38 150 GLN A O 1
ATOM 1164 N N . LYS A 1 151 ? -9.719 -19.768 11.207 1.00 97.31 151 LYS A N 1
ATOM 1165 C CA . LYS A 1 151 ? -10.286 -18.789 12.146 1.00 97.31 151 LYS A CA 1
ATOM 1166 C C . LYS A 1 151 ? -10.664 -19.401 13.500 1.00 97.31 151 LYS A C 1
ATOM 1168 O O . LYS A 1 151 ? -10.561 -18.719 14.511 1.00 97.31 151 LYS A O 1
ATOM 1173 N N . SER A 1 152 ? -11.095 -20.665 13.530 1.00 97.50 152 SER A N 1
ATOM 1174 C CA . SER A 1 152 ? -11.410 -21.384 14.777 1.00 97.50 152 SER A CA 1
ATOM 1175 C C . SER A 1 152 ? -10.201 -21.536 15.696 1.00 97.50 152 SER A C 1
ATOM 1177 O O . SER A 1 152 ? -10.364 -21.609 16.909 1.00 97.50 152 SER A O 1
ATOM 1179 N N . ASP A 1 153 ? -9.006 -21.556 15.106 1.00 97.69 153 ASP A N 1
ATOM 1180 C CA . ASP A 1 153 ? -7.744 -21.826 15.788 1.00 97.69 153 ASP A CA 1
ATOM 1181 C C . ASP A 1 153 ? -6.928 -20.538 15.969 1.00 97.69 153 ASP A C 1
ATOM 1183 O O . ASP A 1 153 ? -5.739 -20.607 16.277 1.00 97.69 153 ASP A O 1
ATOM 1187 N N . ALA A 1 154 ? -7.544 -19.373 15.719 1.00 97.81 154 ALA A N 1
ATOM 1188 C CA . ALA A 1 154 ? -6.877 -18.079 15.698 1.00 97.81 154 ALA A CA 1
ATOM 1189 C C . ALA A 1 154 ? -6.073 -17.827 16.978 1.00 97.81 154 ALA A C 1
ATOM 1191 O O . ALA A 1 154 ? -6.498 -18.156 18.088 1.00 97.81 154 ALA A O 1
ATOM 1192 N N . ARG A 1 155 ? -4.895 -17.229 16.808 1.00 97.94 155 ARG A N 1
ATOM 1193 C CA . ARG A 1 155 ? -3.912 -17.056 17.881 1.00 97.94 155 ARG A CA 1
ATOM 1194 C C . ARG A 1 155 ? -3.758 -15.589 18.247 1.00 97.94 155 ARG A C 1
ATOM 1196 O O . ARG A 1 155 ? -3.996 -14.744 17.389 1.00 97.94 155 ARG A O 1
ATOM 1203 N N . PRO A 1 156 ? -3.346 -15.270 19.483 1.00 96.69 156 PRO A N 1
ATOM 1204 C CA . PRO A 1 156 ? -2.995 -13.905 19.848 1.00 96.69 156 PRO A CA 1
ATOM 1205 C C . PRO A 1 156 ? -1.896 -13.340 18.943 1.00 96.69 156 PRO A C 1
ATOM 1207 O O . PRO A 1 156 ? -0.898 -14.015 18.693 1.00 96.69 156 PRO A O 1
ATOM 1210 N N . THR A 1 157 ? -2.056 -12.099 18.488 1.00 93.94 157 THR A N 1
ATOM 1211 C CA . THR A 1 157 ? -0.993 -11.366 17.791 1.00 93.94 157 THR A CA 1
ATOM 1212 C C . THR A 1 157 ? 0.173 -11.068 18.722 1.00 93.94 157 THR A C 1
ATOM 1214 O O . THR A 1 157 ? -0.020 -10.750 19.898 1.00 93.94 157 THR A O 1
ATOM 1217 N N . ILE A 1 158 ? 1.380 -11.083 18.171 1.00 93.12 158 ILE A N 1
ATOM 1218 C CA . ILE A 1 158 ? 2.625 -10.759 18.860 1.00 93.12 158 ILE A CA 1
ATOM 1219 C C . ILE A 1 158 ? 3.092 -9.374 18.409 1.00 93.12 158 ILE A C 1
ATOM 1221 O O . ILE A 1 158 ? 3.179 -9.098 17.213 1.00 93.12 158 ILE A O 1
ATOM 1225 N N . ASN A 1 159 ? 3.420 -8.508 19.367 1.00 88.06 159 ASN A N 1
ATOM 1226 C CA . ASN A 1 159 ? 3.845 -7.134 19.108 1.00 88.06 159 ASN A CA 1
ATOM 1227 C C . ASN A 1 159 ? 5.111 -6.816 19.902 1.00 88.06 159 ASN A C 1
ATOM 1229 O O . ASN A 1 159 ? 5.174 -7.086 21.101 1.00 88.06 159 ASN A O 1
ATOM 1233 N N . GLY A 1 160 ? 6.136 -6.293 19.229 1.00 84.56 160 GLY A N 1
ATOM 1234 C CA . GLY A 1 160 ? 7.394 -5.880 19.859 1.00 84.56 160 GLY A CA 1
ATOM 1235 C C . GLY A 1 160 ? 8.241 -6.987 20.477 1.00 84.56 160 GLY A C 1
ATOM 1236 O O . GLY A 1 160 ? 9.191 -6.692 21.201 1.00 84.56 160 GLY A O 1
ATOM 1237 N N . ASN A 1 161 ? 7.920 -8.257 20.224 1.00 92.12 161 ASN A N 1
ATOM 1238 C CA . ASN A 1 161 ? 8.748 -9.361 20.683 1.00 92.12 161 ASN A CA 1
ATOM 1239 C C . ASN A 1 161 ? 10.005 -9.450 19.810 1.00 92.12 161 ASN A C 1
ATOM 1241 O O . ASN A 1 161 ? 9.919 -9.793 18.634 1.00 92.12 161 ASN A O 1
ATOM 1245 N N . LEU A 1 162 ? 11.170 -9.159 20.391 1.00 90.50 162 LEU A N 1
ATOM 1246 C CA . LEU A 1 162 ? 12.432 -9.085 19.655 1.00 90.50 162 LEU A CA 1
ATOM 1247 C C . LEU A 1 162 ? 12.785 -10.389 18.922 1.00 90.50 162 LEU A C 1
ATOM 1249 O O . LEU A 1 162 ? 13.268 -10.337 17.794 1.00 90.50 162 LEU A O 1
ATOM 1253 N N . GLU A 1 163 ? 12.543 -11.543 19.542 1.00 93.75 163 GLU A N 1
ATOM 1254 C CA . GLU A 1 163 ? 12.899 -12.848 18.978 1.00 93.75 163 GLU A CA 1
ATOM 1255 C C . GLU A 1 163 ? 12.021 -13.192 17.769 1.00 93.75 163 GLU A C 1
ATOM 1257 O O . GLU A 1 163 ? 12.536 -13.471 16.684 1.00 93.75 163 GLU A O 1
ATOM 1262 N N . GLU A 1 164 ? 10.700 -13.085 17.917 1.00 94.00 164 GLU A N 1
ATOM 1263 C CA . GLU A 1 164 ? 9.758 -13.353 16.828 1.00 94.00 164 GLU A CA 1
ATOM 1264 C C . GLU A 1 164 ? 9.877 -12.322 15.695 1.00 94.00 164 GLU A C 1
ATOM 1266 O O . GLU A 1 164 ? 9.854 -12.687 14.515 1.00 94.00 164 GLU A O 1
ATOM 1271 N N . SER A 1 165 ? 10.089 -11.045 16.030 1.00 93.00 165 SER A N 1
ATOM 1272 C CA . SER A 1 165 ? 10.377 -9.990 15.053 1.00 93.00 165 SER A CA 1
ATOM 1273 C C . SER A 1 165 ? 11.657 -10.289 14.272 1.00 93.00 165 SER A C 1
ATOM 1275 O O . SER A 1 165 ? 11.662 -10.205 13.043 1.00 93.00 165 SER A O 1
ATOM 1277 N N . GLN A 1 166 ? 12.738 -10.696 14.948 1.00 94.19 166 GLN A N 1
ATOM 1278 C CA . GLN A 1 166 ? 13.993 -11.041 14.280 1.00 94.19 166 GLN A CA 1
ATOM 1279 C C . GLN A 1 166 ? 13.846 -12.289 13.403 1.00 94.19 166 GLN A C 1
ATOM 1281 O O . GLN A 1 166 ? 14.396 -12.329 12.301 1.00 94.19 166 GLN A O 1
ATOM 1286 N N . ARG A 1 167 ? 13.069 -13.289 13.839 1.00 95.06 167 ARG A N 1
ATOM 1287 C CA . ARG A 1 167 ? 12.741 -14.471 13.030 1.00 95.06 167 ARG A CA 1
ATOM 1288 C C . ARG A 1 167 ? 12.045 -14.069 11.728 1.00 95.06 167 ARG A C 1
ATOM 1290 O O . ARG A 1 167 ? 12.418 -14.568 10.665 1.00 95.06 167 ARG A O 1
ATOM 1297 N N . LEU A 1 168 ? 11.086 -13.141 11.793 1.00 94.44 168 LEU A N 1
ATOM 1298 C CA . LEU A 1 168 ? 10.370 -12.633 10.617 1.00 94.44 168 LEU A CA 1
ATOM 1299 C C . LEU A 1 168 ? 11.290 -11.836 9.686 1.00 94.44 168 LEU A C 1
ATOM 1301 O O . LEU A 1 168 ? 11.261 -12.036 8.470 1.00 94.44 168 LEU A O 1
ATOM 1305 N N . ILE A 1 169 ? 12.139 -10.975 10.249 1.00 92.81 169 ILE A N 1
ATOM 1306 C CA . ILE A 1 169 ? 13.133 -10.205 9.489 1.00 92.81 169 ILE A CA 1
ATOM 1307 C C . ILE A 1 169 ? 14.101 -11.145 8.763 1.00 92.81 169 ILE A C 1
ATOM 1309 O O . ILE A 1 169 ? 14.363 -10.953 7.577 1.00 92.81 169 ILE A O 1
ATOM 1313 N N . ASN A 1 170 ? 14.591 -12.191 9.436 1.00 92.88 170 ASN A N 1
ATOM 1314 C CA . ASN A 1 170 ? 15.480 -13.184 8.834 1.00 92.88 170 ASN A CA 1
ATOM 1315 C C . ASN A 1 170 ? 14.795 -13.911 7.670 1.00 92.88 170 ASN A C 1
ATOM 1317 O O . ASN A 1 170 ? 15.373 -14.008 6.589 1.00 92.88 170 ASN A O 1
ATOM 1321 N N . ALA A 1 171 ? 13.551 -14.360 7.861 1.00 93.44 171 ALA A N 1
ATOM 1322 C CA . ALA A 1 171 ? 12.760 -15.019 6.824 1.00 93.44 171 ALA A CA 1
ATOM 1323 C C . ALA A 1 171 ? 12.564 -14.122 5.584 1.00 93.44 171 ALA A C 1
ATOM 1325 O O . ALA A 1 171 ? 12.811 -14.547 4.455 1.00 93.44 171 ALA A O 1
ATOM 1326 N N . PHE A 1 172 ? 12.219 -12.846 5.787 1.00 90.88 172 PHE A N 1
ATOM 1327 C CA . PHE A 1 172 ? 12.116 -11.865 4.700 1.00 90.88 172 PHE A CA 1
ATOM 1328 C C . PHE A 1 172 ? 13.470 -11.534 4.048 1.00 90.88 172 PHE A C 1
ATOM 1330 O O . PHE A 1 172 ? 13.551 -11.277 2.845 1.00 90.88 172 PHE A O 1
ATOM 1337 N N . GLY A 1 173 ? 14.560 -11.577 4.815 1.00 89.38 173 GLY A N 1
ATOM 1338 C CA . GLY A 1 173 ? 15.919 -11.464 4.290 1.00 89.38 173 GLY A CA 1
ATOM 1339 C C . GLY A 1 173 ? 16.251 -12.585 3.304 1.00 89.38 173 GLY A C 1
ATOM 1340 O O . GLY A 1 173 ? 16.757 -12.306 2.214 1.00 89.38 173 GLY A O 1
ATOM 1341 N N . VAL A 1 174 ? 15.906 -13.833 3.646 1.00 88.81 174 VAL A N 1
ATOM 1342 C CA . VAL A 1 174 ? 16.073 -14.994 2.754 1.00 88.81 174 VAL A CA 1
ATOM 1343 C C . VAL A 1 174 ? 15.245 -14.816 1.482 1.00 88.81 174 VAL A C 1
ATOM 1345 O O . VAL A 1 174 ? 15.789 -14.957 0.388 1.00 88.81 174 VAL A O 1
ATOM 1348 N N . GLU A 1 175 ? 13.971 -14.429 1.599 1.00 89.44 175 GLU A N 1
ATOM 1349 C CA . GLU A 1 175 ? 13.098 -14.190 0.441 1.00 89.44 175 GLU A CA 1
ATOM 1350 C C . GLU A 1 175 ? 13.681 -13.160 -0.541 1.00 89.44 175 GLU A C 1
ATOM 1352 O O . GLU A 1 175 ? 13.637 -13.354 -1.758 1.00 89.44 175 GLU A O 1
ATOM 1357 N N . ASN A 1 176 ? 14.273 -12.075 -0.037 1.00 85.62 176 ASN A N 1
ATOM 1358 C CA . ASN A 1 176 ? 14.849 -11.028 -0.883 1.00 85.62 176 ASN A CA 1
ATOM 1359 C C . ASN A 1 176 ? 16.168 -11.429 -1.558 1.00 85.62 176 ASN A C 1
ATOM 1361 O O . ASN A 1 176 ? 16.457 -10.959 -2.662 1.00 85.62 176 ASN A O 1
ATOM 1365 N N . GLN A 1 177 ? 16.984 -12.262 -0.910 1.00 85.44 177 GLN A N 1
ATOM 1366 C CA . GLN A 1 177 ? 18.315 -12.629 -1.407 1.00 85.44 177 GLN A CA 1
ATOM 1367 C C . GLN A 1 177 ? 18.298 -13.864 -2.310 1.00 85.44 177 GLN A C 1
ATOM 1369 O O . GLN A 1 177 ? 19.059 -13.923 -3.281 1.00 85.44 177 GLN A O 1
ATOM 1374 N N . VAL A 1 178 ? 17.444 -14.839 -1.998 1.00 85.00 178 VAL A N 1
ATOM 1375 C CA . VAL A 1 178 ? 17.372 -16.109 -2.719 1.00 85.00 178 VAL A CA 1
ATOM 1376 C C . VAL A 1 178 ? 16.482 -15.968 -3.951 1.00 85.00 178 VAL A C 1
ATOM 1378 O O . VAL A 1 178 ? 15.431 -15.328 -3.924 1.00 85.00 178 VAL A O 1
ATOM 1381 N N . THR A 1 179 ? 16.920 -16.551 -5.066 1.00 87.94 179 THR A N 1
ATOM 1382 C CA . THR A 1 179 ? 16.117 -16.604 -6.295 1.00 87.94 179 THR A CA 1
ATOM 1383 C C . THR A 1 179 ? 15.084 -17.722 -6.177 1.00 87.94 179 THR A C 1
ATOM 1385 O O . THR A 1 179 ? 15.471 -18.880 -6.072 1.00 87.94 179 THR A O 1
ATOM 1388 N N . ALA A 1 180 ? 13.795 -17.371 -6.235 1.00 83.81 180 ALA A N 1
ATOM 1389 C CA . ALA A 1 180 ? 12.661 -18.304 -6.171 1.00 83.81 180 ALA A CA 1
ATOM 1390 C C . ALA A 1 180 ? 12.765 -19.344 -5.029 1.00 83.81 180 ALA A C 1
ATOM 1392 O O . ALA A 1 180 ? 12.771 -20.547 -5.295 1.00 83.81 180 ALA A O 1
ATOM 1393 N N . PRO A 1 181 ? 12.883 -18.906 -3.762 1.00 84.56 181 PRO A N 1
ATOM 1394 C CA . PRO A 1 181 ? 12.995 -19.834 -2.646 1.00 84.56 181 PRO A CA 1
ATOM 1395 C C . PRO A 1 181 ? 11.710 -20.644 -2.441 1.00 84.56 181 PRO A C 1
ATOM 1397 O O . PRO A 1 181 ? 10.614 -20.178 -2.757 1.00 84.56 181 PRO A O 1
ATOM 1400 N N . ASP A 1 182 ? 11.841 -21.831 -1.842 1.00 90.62 182 ASP A N 1
ATOM 1401 C CA . ASP A 1 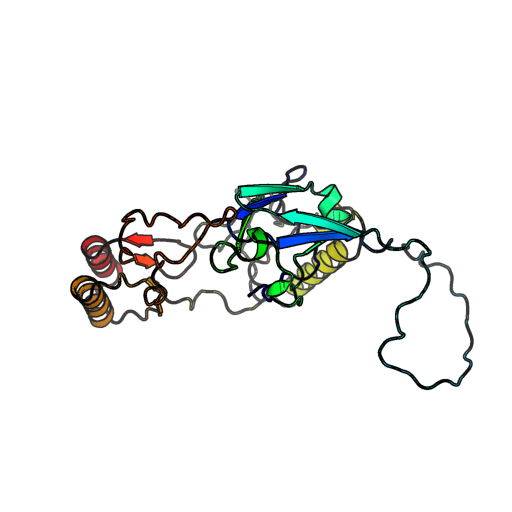182 ? 10.681 -22.595 -1.384 1.00 90.62 182 ASP A CA 1
ATOM 1402 C C . ASP A 1 182 ? 9.976 -21.845 -0.248 1.00 90.62 182 ASP A C 1
ATOM 1404 O O . ASP A 1 182 ? 10.525 -21.677 0.844 1.00 90.62 182 ASP A O 1
ATOM 1408 N N . TRP A 1 183 ? 8.742 -21.415 -0.507 1.00 93.69 183 TRP A N 1
ATOM 1409 C CA . TRP A 1 183 ? 7.933 -20.655 0.440 1.00 93.69 183 TRP A CA 1
ATOM 1410 C C . TRP A 1 183 ? 7.735 -21.418 1.752 1.00 93.69 183 TRP A C 1
ATOM 1412 O O . TRP A 1 183 ? 7.838 -20.828 2.827 1.00 93.69 183 TRP A O 1
ATOM 1422 N N . ASN A 1 184 ? 7.519 -22.737 1.688 1.00 94.44 184 ASN A N 1
ATOM 1423 C CA . ASN A 1 184 ? 7.278 -23.547 2.882 1.00 94.44 184 ASN A CA 1
ATOM 1424 C C . ASN A 1 184 ? 8.505 -23.602 3.797 1.00 94.44 184 ASN A C 1
ATOM 1426 O O . ASN A 1 184 ? 8.349 -23.545 5.016 1.00 94.44 184 ASN A O 1
ATOM 1430 N N . SER A 1 185 ? 9.714 -23.643 3.232 1.00 92.62 185 SER A N 1
ATOM 1431 C CA . SER A 1 185 ? 10.956 -23.596 4.012 1.00 92.62 185 SER A CA 1
ATOM 1432 C C . SER A 1 185 ? 11.162 -22.283 4.782 1.00 92.62 185 SER A C 1
ATOM 1434 O O . SER A 1 185 ? 11.808 -22.289 5.828 1.00 92.62 185 SER A O 1
ATOM 1436 N N . ILE A 1 186 ? 10.601 -21.169 4.294 1.00 93.31 186 ILE A N 1
ATOM 1437 C CA . ILE A 1 186 ? 10.758 -19.833 4.893 1.00 93.31 186 ILE A CA 1
ATOM 1438 C C . ILE A 1 186 ? 9.590 -19.500 5.828 1.00 93.31 186 ILE A C 1
ATOM 1440 O O . ILE A 1 186 ? 9.790 -19.042 6.954 1.00 93.31 186 ILE A O 1
ATOM 1444 N N . TYR A 1 187 ? 8.364 -19.710 5.349 1.00 96.12 187 TYR A N 1
ATOM 1445 C CA . TYR A 1 187 ? 7.133 -19.209 5.959 1.00 96.12 187 TYR A CA 1
ATOM 1446 C C . TYR A 1 187 ? 6.167 -20.306 6.411 1.00 96.12 187 TYR A C 1
ATOM 1448 O O . TYR A 1 187 ? 5.177 -20.000 7.073 1.00 96.12 187 TYR A O 1
ATOM 1456 N N . GLY A 1 188 ? 6.444 -21.581 6.115 1.00 94.12 188 GLY A N 1
ATOM 1457 C CA . GLY A 1 188 ? 5.518 -22.690 6.370 1.00 94.12 188 GLY A CA 1
ATOM 1458 C C . GLY A 1 188 ? 5.080 -22.817 7.832 1.00 94.12 188 GLY A C 1
ATOM 1459 O O . GLY A 1 188 ? 3.912 -23.102 8.103 1.00 94.12 188 GLY A O 1
ATOM 1460 N N . THR A 1 189 ? 5.982 -22.530 8.775 1.00 95.75 189 THR A N 1
ATOM 1461 C CA . THR A 1 189 ? 5.693 -22.540 10.221 1.00 95.75 189 THR A CA 1
ATOM 1462 C C . THR A 1 189 ? 4.772 -21.403 10.669 1.00 95.75 189 THR A C 1
ATOM 1464 O O . THR A 1 189 ? 4.099 -21.536 11.687 1.00 95.75 189 THR A O 1
ATOM 1467 N N . GLY A 1 190 ? 4.692 -20.321 9.893 1.00 96.56 190 GLY A N 1
ATOM 1468 C CA . GLY A 1 190 ? 3.870 -19.151 10.171 1.00 96.56 190 GLY A CA 1
ATOM 1469 C C . GLY A 1 190 ? 4.494 -18.141 11.139 1.00 96.56 190 GLY A C 1
ATOM 1470 O O . GLY A 1 190 ? 5.513 -18.383 11.797 1.00 96.56 190 GLY A O 1
ATOM 1471 N N . PHE A 1 191 ? 3.869 -16.969 11.195 1.00 97.38 191 PHE A N 1
ATOM 1472 C CA . PHE A 1 191 ? 4.255 -15.823 12.010 1.00 97.38 191 PHE A CA 1
ATOM 1473 C C . PHE A 1 191 ? 3.002 -15.161 12.575 1.00 97.38 191 PHE A C 1
ATOM 1475 O O . PHE A 1 191 ? 2.129 -14.752 11.818 1.00 97.38 191 PHE A O 1
ATOM 1482 N N . ASP A 1 192 ? 2.948 -15.008 13.897 1.00 96.69 192 ASP A N 1
ATOM 1483 C CA . ASP A 1 192 ? 1.860 -14.291 14.572 1.00 96.69 192 ASP A CA 1
ATOM 1484 C C . ASP A 1 192 ? 2.247 -12.821 14.872 1.00 96.69 192 ASP A C 1
ATOM 1486 O O . ASP A 1 192 ? 1.531 -12.115 15.578 1.00 96.69 192 ASP A O 1
ATOM 1490 N N . VAL A 1 193 ? 3.391 -12.350 14.351 1.00 93.94 193 VAL A N 1
ATOM 1491 C CA . VAL A 1 193 ? 3.907 -10.984 14.550 1.00 93.94 193 VAL A CA 1
ATOM 1492 C C . VAL A 1 193 ? 3.121 -9.983 13.711 1.00 93.94 193 VAL A C 1
ATOM 1494 O O . VAL A 1 193 ? 3.124 -10.073 12.484 1.00 93.94 193 VAL A O 1
ATOM 1497 N N . LEU A 1 194 ? 2.510 -8.997 14.369 1.00 87.38 194 LEU A N 1
ATOM 1498 C CA . LEU A 1 194 ? 1.807 -7.893 13.715 1.00 87.38 194 LEU A CA 1
ATOM 1499 C C . LEU A 1 194 ? 2.692 -6.640 13.637 1.00 87.38 194 LEU A C 1
ATOM 1501 O O . LEU A 1 194 ? 2.915 -6.108 12.548 1.00 87.38 194 LEU A O 1
ATOM 1505 N N . HIS A 1 195 ? 3.255 -6.210 14.768 1.00 84.88 195 HIS A N 1
ATOM 1506 C CA . HIS A 1 195 ? 4.171 -5.071 14.838 1.00 84.88 195 HIS A CA 1
ATOM 1507 C C . HIS A 1 195 ? 5.573 -5.502 15.276 1.00 84.88 195 HIS A C 1
ATOM 1509 O O . HIS A 1 195 ? 5.748 -6.173 16.296 1.00 84.88 195 HIS A O 1
ATOM 1515 N N . LEU A 1 196 ? 6.591 -5.071 14.518 1.00 84.50 196 LEU A N 1
ATOM 1516 C CA . LEU A 1 196 ? 7.994 -5.348 14.848 1.00 84.50 196 LEU A CA 1
ATOM 1517 C C . LEU A 1 196 ? 8.434 -4.649 16.144 1.00 84.50 196 LEU A C 1
ATOM 1519 O O . LEU A 1 196 ? 9.281 -5.180 16.863 1.00 84.50 196 LEU A O 1
ATOM 1523 N N . ASN A 1 197 ? 7.828 -3.495 16.443 1.00 74.44 197 ASN A N 1
ATOM 1524 C CA . ASN A 1 197 ? 8.104 -2.672 17.618 1.00 74.44 197 ASN A CA 1
ATOM 1525 C C . ASN A 1 197 ? 7.008 -2.843 18.682 1.00 74.44 197 ASN A C 1
ATOM 1527 O O . ASN A 1 197 ? 5.876 -3.203 18.369 1.00 74.44 197 ASN A O 1
ATOM 1531 N N . SER A 1 198 ? 7.362 -2.586 19.944 1.00 58.62 198 SER A N 1
ATOM 1532 C CA . SER A 1 198 ? 6.476 -2.719 21.113 1.00 58.62 198 SER A CA 1
ATOM 1533 C C . SER A 1 198 ? 5.486 -1.576 21.285 1.00 58.62 198 SER A C 1
ATOM 1535 O O . SER A 1 198 ? 4.605 -1.671 22.135 1.00 58.62 198 SER A O 1
ATOM 1537 N N . GLU A 1 199 ? 5.632 -0.499 20.514 1.00 54.72 199 GLU A N 1
ATOM 1538 C CA . GLU A 1 199 ? 4.632 0.561 20.437 1.00 54.72 199 GLU A CA 1
ATOM 1539 C C . GLU A 1 199 ? 3.412 0.007 19.703 1.00 54.72 199 GLU A C 1
ATOM 1541 O O . GLU A 1 199 ? 3.266 0.110 18.487 1.00 54.72 199 GLU A O 1
ATOM 1546 N N . LEU A 1 200 ? 2.561 -0.670 20.466 1.00 53.62 200 LEU A N 1
ATOM 1547 C CA . LEU A 1 200 ? 1.209 -0.973 20.053 1.00 53.62 200 LEU A CA 1
ATOM 1548 C C . LEU A 1 200 ? 0.476 0.352 19.783 1.00 53.62 200 LEU A C 1
ATOM 1550 O O . LEU A 1 200 ? 0.630 1.293 20.569 1.00 53.62 200 LEU A O 1
ATOM 1554 N N . PRO A 1 201 ? -0.399 0.422 18.768 1.00 54.44 201 PRO A N 1
ATOM 1555 C CA . PRO A 1 201 ? -1.296 1.560 18.555 1.00 54.44 201 PRO A CA 1
ATOM 1556 C C . PRO A 1 201 ? -2.341 1.743 19.677 1.00 54.44 201 PRO A C 1
ATOM 1558 O O . PRO A 1 201 ? -3.310 2.471 19.513 1.00 54.44 201 PRO A O 1
ATOM 1561 N N . GLU A 1 202 ? -2.154 1.152 20.861 1.00 51.00 202 GLU A N 1
ATOM 1562 C CA . GLU A 1 202 ? -2.954 1.435 22.063 1.00 51.00 202 GLU A CA 1
ATOM 1563 C C . GLU A 1 202 ? -2.852 2.909 22.512 1.00 51.00 202 GLU A C 1
ATOM 1565 O O . GLU A 1 202 ? -3.652 3.374 23.324 1.00 51.00 202 GLU A O 1
ATOM 1570 N N . HIS A 1 203 ? -1.903 3.662 21.944 1.00 56.88 203 HIS A N 1
ATOM 1571 C CA . HIS A 1 203 ? -1.785 5.114 22.067 1.00 56.88 203 HIS A CA 1
ATOM 1572 C C . HIS A 1 203 ? -2.079 5.883 20.770 1.00 56.88 203 HIS A C 1
ATOM 1574 O O . HIS A 1 203 ? -1.857 7.096 20.741 1.00 56.88 203 HIS A O 1
ATOM 1580 N N . GLU A 1 204 ? -2.572 5.230 19.708 1.00 70.12 204 GLU A N 1
ATOM 1581 C CA . GLU A 1 204 ? -3.103 5.975 18.566 1.00 70.12 204 GLU A CA 1
ATOM 1582 C C . GLU A 1 204 ? -4.245 6.848 19.068 1.00 70.12 204 GLU A C 1
ATOM 1584 O O . GLU A 1 204 ? -5.170 6.396 19.744 1.00 70.12 204 GLU A O 1
ATOM 1589 N N . LYS A 1 205 ? -4.143 8.139 18.781 1.00 81.88 205 LYS A N 1
ATOM 1590 C CA . LYS A 1 205 ? -5.218 9.071 19.072 1.00 81.88 205 LYS A CA 1
ATOM 1591 C C . LYS A 1 205 ? -6.290 8.896 18.003 1.00 81.88 205 LYS A C 1
ATOM 1593 O O . LYS A 1 205 ? -5.960 8.589 16.856 1.00 81.88 205 LYS A O 1
ATOM 1598 N N . PRO A 1 206 ? -7.571 9.119 18.328 1.00 88.81 206 PRO A N 1
ATOM 1599 C CA . PRO A 1 206 ? -8.556 9.339 17.287 1.00 88.81 206 PRO A CA 1
ATOM 1600 C C . PRO A 1 206 ? -8.084 10.490 16.397 1.00 88.81 206 PRO A C 1
ATOM 1602 O O . PRO A 1 206 ? -7.404 11.398 16.878 1.00 88.81 206 PRO A O 1
ATOM 1605 N N . MET A 1 207 ? -8.455 10.464 15.124 1.00 92.62 207 MET A N 1
ATOM 1606 C CA . MET A 1 207 ? -8.117 11.520 14.174 1.00 92.62 207 MET A CA 1
ATOM 1607 C C . MET A 1 207 ? -9.371 12.294 13.779 1.00 92.62 207 MET A C 1
ATOM 1609 O O . MET A 1 207 ? -10.420 11.697 13.535 1.00 92.62 207 MET A O 1
ATOM 1613 N N . LEU A 1 208 ? -9.257 13.615 13.677 1.00 94.75 208 LEU A N 1
ATOM 1614 C CA . LEU A 1 208 ? -10.272 14.480 13.088 1.00 94.75 208 LEU A CA 1
ATOM 1615 C C . LEU A 1 208 ? -9.700 15.129 11.831 1.00 94.75 208 LEU A C 1
ATOM 1617 O O . LEU A 1 208 ? -8.824 15.985 11.918 1.00 94.75 208 LEU A O 1
ATOM 1621 N N . PHE A 1 209 ? -10.232 14.750 10.677 1.00 94.88 209 PHE A N 1
ATOM 1622 C CA . PHE A 1 209 ? -9.952 15.388 9.399 1.00 94.88 209 PHE A CA 1
ATOM 1623 C C . PHE A 1 209 ? -10.914 16.556 9.216 1.00 94.88 209 PHE A C 1
ATOM 1625 O O . PHE A 1 209 ? -12.133 16.363 9.148 1.00 94.88 209 PHE A O 1
ATOM 1632 N N . LEU A 1 210 ? -10.364 17.763 9.165 1.00 94.56 210 LEU A N 1
ATOM 1633 C CA . LEU A 1 210 ? -11.128 18.993 9.013 1.00 94.56 210 LEU A CA 1
ATOM 1634 C C . LEU A 1 210 ? -11.635 19.168 7.575 1.00 94.56 210 LEU A C 1
ATOM 1636 O O . LEU A 1 210 ? -11.015 18.727 6.604 1.00 94.56 210 LEU A O 1
ATOM 1640 N N . SER A 1 211 ? -12.787 19.820 7.445 1.00 91.56 211 SER A N 1
ATOM 1641 C CA . SER A 1 211 ? -13.439 20.085 6.158 1.00 91.56 211 SER A CA 1
ATOM 1642 C C . SER A 1 211 ? -12.912 21.338 5.457 1.00 91.56 211 SER A C 1
ATOM 1644 O O . SER A 1 211 ? -13.011 21.451 4.235 1.00 91.56 211 SER A O 1
ATOM 1646 N N . GLY A 1 212 ? -12.346 22.282 6.213 1.00 88.62 212 GLY A N 1
ATOM 1647 C CA . GLY A 1 212 ? -12.036 23.629 5.737 1.00 88.62 212 GLY A CA 1
ATOM 1648 C C . GLY A 1 212 ? -13.231 24.587 5.792 1.00 88.62 212 GLY A C 1
ATOM 1649 O O . GLY A 1 212 ? -13.100 25.730 5.354 1.00 88.62 212 GLY A O 1
ATOM 1650 N N . ASP A 1 213 ? -14.374 24.141 6.319 1.00 90.38 213 ASP A N 1
ATOM 1651 C CA . ASP A 1 213 ? -15.518 24.980 6.678 1.00 90.38 213 ASP A CA 1
ATOM 1652 C C . ASP A 1 213 ? -15.437 25.323 8.174 1.00 90.38 213 ASP A C 1
ATOM 1654 O O . ASP A 1 213 ? -15.574 24.456 9.040 1.00 90.38 213 ASP A O 1
ATOM 1658 N N . GLU A 1 214 ? -15.208 26.602 8.476 1.00 92.06 214 GLU A N 1
ATOM 1659 C CA . GLU A 1 214 ? -14.960 27.097 9.835 1.00 92.06 214 GLU A CA 1
ATOM 1660 C C . GLU A 1 214 ? -16.121 26.811 10.805 1.00 92.06 214 GLU A C 1
ATOM 1662 O O . GLU A 1 214 ? -15.883 26.450 11.962 1.00 92.06 214 GLU A O 1
ATOM 1667 N N . ASP A 1 215 ? -17.373 26.900 10.345 1.00 92.62 215 ASP A N 1
ATOM 1668 C CA . ASP A 1 215 ? -18.564 26.685 11.177 1.00 92.62 215 ASP A CA 1
ATOM 1669 C C . ASP A 1 215 ? -18.773 25.198 11.502 1.00 92.62 215 ASP A C 1
ATOM 1671 O O . ASP A 1 215 ? -19.261 24.818 12.585 1.00 92.62 215 ASP A O 1
ATOM 1675 N N . ILE A 1 216 ? -18.439 24.327 10.550 1.00 93.81 216 ILE A N 1
ATOM 1676 C CA . ILE A 1 216 ? -18.485 22.876 10.727 1.00 93.81 216 ILE A CA 1
ATOM 1677 C C . ILE A 1 216 ? -17.355 22.426 11.654 1.00 93.81 216 ILE A C 1
ATOM 1679 O O . ILE A 1 216 ? -17.623 21.775 12.672 1.00 93.81 216 ILE A O 1
ATOM 1683 N N . ASP A 1 217 ? -16.127 22.830 11.339 1.00 95.50 217 ASP A N 1
ATOM 1684 C CA . ASP A 1 217 ? -14.901 22.417 12.016 1.00 95.50 217 ASP A CA 1
ATOM 1685 C C . ASP A 1 217 ? -14.879 22.895 13.476 1.00 95.50 217 ASP A C 1
ATOM 1687 O O . ASP A 1 217 ? -14.634 22.103 14.395 1.00 95.50 217 ASP A O 1
ATOM 1691 N N . THR A 1 218 ? -15.256 24.154 13.730 1.00 96.06 218 THR A N 1
ATOM 1692 C CA . THR A 1 218 ? -15.350 24.718 15.091 1.00 96.06 218 THR A CA 1
ATOM 1693 C C . THR A 1 218 ? -16.398 23.990 15.933 1.00 96.06 218 THR A C 1
ATOM 1695 O O . THR A 1 218 ? -16.208 23.749 17.127 1.00 96.06 218 THR A O 1
ATOM 1698 N N . GLY A 1 219 ? -17.519 23.597 15.322 1.00 95.75 219 GLY A N 1
ATOM 1699 C CA . GLY A 1 219 ? -18.593 22.901 16.028 1.00 95.75 219 GLY A CA 1
ATOM 1700 C C . GLY A 1 219 ? -18.163 21.542 16.585 1.00 95.75 219 GLY A C 1
ATOM 1701 O O . GLY A 1 219 ? -18.486 21.216 17.728 1.00 95.75 219 GLY A O 1
ATOM 1702 N N . VAL A 1 220 ? -17.424 20.759 15.795 1.00 96.44 220 VAL A N 1
ATOM 1703 C CA . VAL A 1 220 ? -16.948 19.429 16.207 1.00 96.44 220 VAL A CA 1
ATOM 1704 C C . VAL A 1 220 ? -15.764 19.530 17.167 1.00 96.44 220 VAL A C 1
ATOM 1706 O O . VAL A 1 220 ? -15.766 18.868 18.205 1.00 96.44 220 VAL A O 1
ATOM 1709 N N . THR A 1 221 ? -14.788 20.395 16.881 1.00 96.56 221 THR A N 1
ATOM 1710 C CA . THR A 1 221 ? -13.618 20.607 17.757 1.00 96.56 221 THR A CA 1
ATOM 1711 C C . THR A 1 221 ? -14.014 21.114 19.145 1.00 96.56 221 THR A C 1
ATOM 1713 O O . THR A 1 221 ? -13.450 20.669 20.150 1.00 96.56 221 THR A O 1
ATOM 1716 N N . LYS A 1 222 ? -15.043 21.967 19.238 1.00 96.31 222 LYS A N 1
ATOM 1717 C CA . LYS A 1 222 ? -15.616 22.384 20.524 1.00 96.31 222 LYS A CA 1
ATOM 1718 C C . LYS A 1 222 ? -16.197 21.201 21.303 1.00 96.31 222 LYS A C 1
ATOM 1720 O O . LYS A 1 222 ? -15.881 21.053 22.478 1.00 96.31 222 LYS A O 1
ATOM 1725 N N . CYS A 1 223 ? -16.988 20.340 20.657 1.00 95.38 223 CYS A N 1
ATOM 1726 C CA . CYS A 1 223 ? -17.557 19.151 21.303 1.00 95.38 223 CYS A CA 1
ATOM 1727 C C . CYS A 1 223 ? -16.462 18.194 21.811 1.00 95.38 223 CYS A C 1
ATOM 1729 O O . CYS A 1 223 ? -16.550 17.691 22.927 1.00 95.38 223 CYS A O 1
ATOM 1731 N N . ILE A 1 224 ? -15.412 17.971 21.015 1.00 94.88 224 ILE A N 1
ATOM 1732 C CA . ILE A 1 224 ? -14.240 17.165 21.403 1.00 94.88 224 ILE A CA 1
ATOM 1733 C C . ILE A 1 224 ? -13.553 17.752 22.643 1.00 94.88 224 ILE A C 1
ATOM 1735 O O . ILE A 1 224 ? -13.218 17.015 23.572 1.00 94.88 224 ILE A O 1
ATOM 1739 N N . SER A 1 225 ? -13.386 19.078 22.673 1.00 94.81 225 SER A N 1
ATOM 1740 C CA . SER A 1 225 ? -12.772 19.795 23.797 1.00 94.81 225 SER A CA 1
ATOM 1741 C C . SER A 1 225 ? -13.624 19.711 25.068 1.00 94.81 225 SER A C 1
ATOM 1743 O O . SER A 1 225 ? -13.089 19.479 26.148 1.00 94.81 225 SER A O 1
ATOM 1745 N N . GLU A 1 226 ? -14.949 19.854 24.948 1.00 95.31 226 GLU A N 1
ATOM 1746 C CA . GLU A 1 226 ? -15.906 19.727 26.061 1.00 95.31 226 GLU A CA 1
ATOM 1747 C C . GLU A 1 226 ? -15.885 18.324 26.690 1.00 95.31 226 GLU A C 1
ATOM 1749 O O . GLU A 1 226 ? -16.005 18.192 27.906 1.00 95.31 226 GLU A O 1
ATOM 1754 N N . LEU A 1 227 ? -15.686 17.286 25.872 1.00 93.81 227 LEU A N 1
ATOM 1755 C CA . LEU A 1 227 ? -15.581 15.889 26.307 1.00 93.81 227 LEU A CA 1
ATOM 1756 C C . LEU A 1 227 ? -14.153 15.486 26.727 1.00 93.81 227 LEU A C 1
ATOM 1758 O O . LEU A 1 227 ? -13.927 14.339 27.104 1.00 93.81 227 LEU A O 1
ATOM 1762 N N . ASN A 1 228 ? -13.186 16.412 26.674 1.00 92.81 228 ASN A N 1
ATOM 1763 C CA . ASN A 1 228 ? -11.780 16.190 27.026 1.00 92.81 228 ASN A CA 1
ATOM 1764 C C . ASN A 1 228 ? -11.129 15.009 26.269 1.00 92.81 228 ASN A C 1
ATOM 1766 O O . ASN A 1 228 ? -10.337 14.245 26.828 1.00 92.81 228 ASN A O 1
ATOM 1770 N N . ILE A 1 229 ? -11.474 14.849 24.986 1.00 90.00 229 ILE A N 1
ATOM 1771 C CA . ILE A 1 229 ? -10.961 13.770 24.132 1.00 90.00 229 ILE A CA 1
ATOM 1772 C C . ILE A 1 229 ? -9.659 14.236 23.467 1.00 90.00 229 ILE A C 1
ATOM 1774 O O . ILE A 1 229 ? -9.614 15.262 22.793 1.00 90.00 229 ILE A O 1
ATOM 1778 N N . ASN A 1 230 ? -8.584 13.465 23.633 1.00 90.12 230 ASN A N 1
ATOM 1779 C CA . ASN A 1 230 ? -7.281 13.749 23.026 1.00 90.12 230 ASN A CA 1
ATOM 1780 C C . ASN A 1 230 ? -7.237 13.225 21.583 1.00 90.12 230 ASN A C 1
ATOM 1782 O O . ASN A 1 230 ? -7.026 12.033 21.375 1.00 90.12 230 ASN A O 1
ATOM 1786 N N . VAL A 1 231 ? -7.443 14.114 20.611 1.00 91.50 231 VAL A N 1
ATOM 1787 C CA . VAL A 1 231 ? -7.566 13.804 19.176 1.00 91.50 231 VAL A CA 1
ATOM 1788 C C . VAL A 1 231 ? -6.398 14.420 18.402 1.00 91.50 231 VAL A C 1
ATOM 1790 O O . VAL A 1 231 ? -5.937 15.513 18.728 1.00 91.50 231 VAL A O 1
ATOM 1793 N N . GLU A 1 232 ? -5.914 13.728 17.376 1.00 92.81 232 GLU A N 1
ATOM 1794 C CA . GLU A 1 232 ? -5.022 14.292 16.364 1.00 92.81 232 GLU A CA 1
ATOM 1795 C C . GLU A 1 232 ? -5.847 15.022 15.297 1.00 92.81 232 GLU A C 1
ATOM 1797 O O . GLU A 1 232 ? -6.713 14.434 14.651 1.00 92.81 232 GLU A O 1
ATOM 1802 N N . ILE A 1 233 ? -5.609 16.322 15.130 1.00 94.19 233 ILE A N 1
ATOM 1803 C CA . ILE A 1 233 ? -6.314 17.141 14.140 1.00 94.19 233 ILE A CA 1
ATOM 1804 C C . ILE A 1 233 ? -5.491 17.166 12.854 1.00 94.19 233 ILE A C 1
ATOM 1806 O O . ILE A 1 233 ? -4.306 17.494 12.881 1.00 94.19 233 ILE A O 1
ATOM 1810 N N . VAL A 1 234 ? -6.138 16.834 11.741 1.00 94.00 234 VAL A N 1
ATOM 1811 C CA . VAL A 1 234 ? -5.558 16.835 10.400 1.00 94.00 234 VAL A CA 1
ATOM 1812 C C . VAL A 1 234 ? -6.242 17.926 9.582 1.00 94.00 234 VAL A C 1
ATOM 1814 O O . VAL A 1 234 ? -7.429 17.824 9.260 1.00 94.00 234 VAL A O 1
ATOM 1817 N N . ASP A 1 235 ? -5.487 18.973 9.257 1.00 91.94 235 ASP A N 1
ATOM 1818 C CA . ASP A 1 235 ? -5.959 20.086 8.434 1.00 91.94 235 ASP A CA 1
ATOM 1819 C C . ASP A 1 235 ? -6.245 19.643 6.988 1.00 91.94 235 ASP A C 1
ATOM 1821 O O . ASP A 1 235 ? -5.588 18.727 6.472 1.00 91.94 235 ASP A O 1
ATOM 1825 N N . PRO A 1 236 ? -7.197 20.292 6.290 1.00 87.00 236 PRO A N 1
ATOM 1826 C CA . PRO A 1 236 ? -7.407 20.026 4.878 1.00 87.00 236 PRO A CA 1
ATOM 1827 C C . PRO A 1 236 ? -6.148 20.401 4.072 1.00 87.00 236 PRO A C 1
ATOM 1829 O O . PRO A 1 236 ? -5.431 21.340 4.434 1.00 87.00 236 PRO A O 1
ATOM 1832 N N . PRO A 1 237 ? -5.882 19.726 2.938 1.00 79.56 237 PRO A N 1
ATOM 1833 C CA . PRO A 1 237 ? -4.769 20.083 2.068 1.00 79.56 237 PRO A CA 1
ATOM 1834 C C . PRO A 1 237 ? -4.823 21.561 1.650 1.00 79.56 237 PRO A C 1
ATOM 1836 O O . PRO A 1 237 ? -5.843 22.044 1.157 1.00 79.56 237 PRO A O 1
ATOM 1839 N N . VAL A 1 238 ? -3.705 22.275 1.817 1.00 70.75 238 VAL A N 1
ATOM 1840 C CA . VAL A 1 238 ? -3.569 23.689 1.409 1.00 70.75 238 VAL A CA 1
ATOM 1841 C C . VAL A 1 238 ? -3.564 23.822 -0.118 1.00 70.75 238 VAL A C 1
ATOM 1843 O O . VAL A 1 238 ? -4.027 24.817 -0.681 1.00 70.75 238 VAL A O 1
ATOM 1846 N N . GLU A 1 239 ? -3.049 22.798 -0.795 1.00 64.88 239 GLU A N 1
ATOM 1847 C CA . GLU A 1 239 ? -2.974 22.711 -2.247 1.00 64.88 239 GLU A CA 1
ATOM 1848 C C . GLU A 1 239 ? -4.368 22.468 -2.820 1.00 64.88 239 GLU A C 1
ATOM 1850 O O . GLU A 1 239 ? -4.907 21.360 -2.808 1.00 64.88 239 GLU A O 1
ATOM 1855 N N . ARG A 1 240 ? -4.967 23.533 -3.349 1.00 59.72 240 ARG A N 1
ATOM 1856 C CA . ARG A 1 240 ? -6.173 23.408 -4.160 1.00 59.72 240 ARG A CA 1
ATOM 1857 C C . ARG A 1 240 ? -5.768 22.903 -5.532 1.00 59.72 240 ARG A C 1
ATOM 1859 O O . ARG A 1 240 ? -4.830 23.428 -6.125 1.00 59.72 240 ARG A O 1
ATOM 1866 N N . LEU A 1 241 ? -6.498 21.920 -6.049 1.00 63.31 241 LEU A N 1
ATOM 1867 C CA . LEU A 1 241 ? -6.377 21.528 -7.448 1.00 63.31 241 LEU A CA 1
ATOM 1868 C C . LEU A 1 241 ? -6.638 22.783 -8.300 1.00 63.31 241 LEU A C 1
ATOM 1870 O O . LEU A 1 241 ? -7.751 23.310 -8.305 1.00 63.31 241 LEU A O 1
ATOM 1874 N N . THR A 1 242 ? -5.595 23.324 -8.930 1.00 61.75 242 THR A N 1
ATOM 1875 C CA . THR A 1 242 ? -5.685 24.526 -9.767 1.00 61.75 242 THR A CA 1
ATOM 1876 C C . THR A 1 242 ? -6.024 24.137 -11.203 1.00 61.75 242 THR A C 1
ATOM 1878 O O . THR A 1 242 ? -5.790 23.009 -11.639 1.00 61.75 242 THR A O 1
ATOM 1881 N N . SER A 1 243 ? -6.561 25.083 -11.971 1.00 61.59 243 SER A N 1
ATOM 1882 C CA . SER A 1 243 ? -6.870 24.894 -13.396 1.00 61.59 243 SER A CA 1
ATOM 1883 C C . SER A 1 243 ? -5.627 24.806 -14.294 1.00 61.59 243 SER A C 1
ATOM 1885 O O . SER A 1 243 ? -5.760 24.717 -15.508 1.00 61.59 243 SER A O 1
ATOM 1887 N N . GLU A 1 244 ? -4.423 24.880 -13.721 1.00 72.62 244 GLU A N 1
ATOM 1888 C CA . GLU A 1 244 ? -3.149 24.853 -14.454 1.00 72.62 244 GLU A CA 1
ATOM 1889 C C . GLU A 1 244 ? -2.617 23.430 -14.667 1.00 72.62 244 GLU A C 1
ATOM 1891 O O . GLU A 1 244 ? -1.615 23.232 -15.354 1.00 72.62 244 GLU A O 1
ATOM 1896 N N . LEU A 1 245 ? -3.266 22.424 -14.075 1.00 75.62 245 LEU A N 1
ATOM 1897 C CA . LEU A 1 245 ? -2.881 21.036 -14.278 1.00 75.62 245 LEU A CA 1
ATOM 1898 C C . LEU A 1 245 ? -3.237 20.590 -15.697 1.00 75.62 245 LEU A C 1
ATOM 1900 O O . LEU A 1 245 ? -4.357 20.789 -16.162 1.00 75.62 245 LEU A O 1
ATOM 1904 N N . VAL A 1 246 ? -2.285 19.927 -16.347 1.00 79.12 246 VAL A N 1
ATOM 1905 C CA . VAL A 1 246 ? -2.445 19.347 -17.683 1.00 79.12 246 VAL A CA 1
ATOM 1906 C C . VAL A 1 246 ? -2.272 17.831 -17.647 1.00 79.12 246 VAL A C 1
ATOM 1908 O O . VAL A 1 246 ? -1.549 17.291 -16.798 1.00 79.12 246 VAL A O 1
ATOM 1911 N N . ASP A 1 247 ? -2.943 17.144 -18.565 1.00 84.31 247 ASP A N 1
ATOM 1912 C CA . ASP A 1 247 ? -2.804 15.708 -18.779 1.00 84.31 247 ASP A CA 1
ATOM 1913 C C . ASP A 1 247 ? -1.551 15.354 -19.612 1.00 84.31 247 ASP A C 1
ATOM 1915 O O . ASP A 1 247 ? -0.695 16.196 -19.893 1.00 84.31 247 ASP A O 1
ATOM 1919 N N . ALA A 1 248 ? -1.412 14.080 -19.993 1.00 84.88 248 ALA A N 1
ATOM 1920 C CA . ALA A 1 248 ? -0.273 13.608 -20.783 1.00 84.88 248 ALA A CA 1
ATOM 1921 C C . ALA A 1 248 ? -0.224 14.153 -22.227 1.00 84.88 248 ALA A C 1
ATOM 1923 O O . ALA A 1 248 ? 0.852 14.134 -22.830 1.00 84.88 248 ALA A O 1
ATOM 1924 N N . ASN A 1 249 ? -1.347 14.631 -22.769 1.00 86.12 249 ASN A N 1
ATOM 1925 C CA . ASN A 1 249 ? -1.441 15.264 -24.086 1.00 86.12 249 ASN A CA 1
ATOM 1926 C C . ASN A 1 249 ? -1.213 16.783 -24.016 1.00 86.12 249 ASN A C 1
ATOM 1928 O O . ASN A 1 249 ? -1.067 17.428 -25.054 1.00 86.12 249 ASN A O 1
ATOM 1932 N N . GLY A 1 250 ? -1.134 17.345 -22.806 1.00 84.38 250 GLY A N 1
ATOM 1933 C CA . GLY A 1 250 ? -1.051 18.785 -22.573 1.00 84.38 250 GLY A CA 1
ATOM 1934 C C . GLY A 1 250 ? -2.419 19.461 -22.470 1.00 84.38 250 GLY A C 1
ATOM 1935 O O . GLY A 1 250 ? -2.473 20.690 -22.417 1.00 84.38 250 GLY A O 1
ATOM 1936 N N . ASP A 1 251 ? -3.507 18.689 -22.419 1.00 84.62 251 ASP A N 1
ATOM 1937 C CA . ASP A 1 251 ? -4.857 19.223 -22.284 1.00 84.62 251 ASP A CA 1
ATOM 1938 C C . ASP A 1 251 ? -5.118 19.631 -20.823 1.00 84.62 251 ASP A C 1
ATOM 1940 O O . ASP A 1 251 ? -4.793 18.868 -19.904 1.00 84.62 251 ASP A O 1
ATOM 1944 N N . PRO A 1 252 ? -5.705 20.816 -20.563 1.00 81.81 252 PRO A N 1
ATOM 1945 C CA . PRO A 1 252 ? -6.064 21.228 -19.211 1.00 81.81 252 PRO A CA 1
ATOM 1946 C C . PRO A 1 252 ? -7.043 20.246 -18.559 1.00 81.81 252 PRO A C 1
ATOM 1948 O O . PRO A 1 252 ? -8.056 19.865 -19.151 1.00 81.81 252 PRO A O 1
ATOM 1951 N N . LEU A 1 253 ? -6.777 19.869 -17.309 1.00 77.19 253 LEU A N 1
ATOM 1952 C CA . LEU A 1 253 ? -7.678 19.021 -16.539 1.00 77.19 253 LEU A CA 1
ATOM 1953 C C . LEU A 1 253 ? -8.914 19.813 -16.110 1.00 77.19 253 LEU A C 1
ATOM 1955 O O . LEU A 1 253 ? -8.823 20.885 -15.509 1.00 77.19 253 LEU A O 1
ATOM 1959 N N . ILE A 1 254 ? -10.091 19.250 -16.381 1.00 72.50 254 ILE A N 1
ATOM 1960 C CA . ILE A 1 254 ? -11.357 19.826 -15.935 1.00 72.50 254 ILE A CA 1
ATOM 1961 C C . ILE A 1 254 ? -11.518 19.529 -14.446 1.00 72.50 254 ILE A C 1
ATOM 1963 O O . ILE A 1 254 ? -11.735 18.387 -14.040 1.00 72.50 254 ILE A O 1
ATOM 1967 N N . LEU A 1 255 ? -11.473 20.583 -13.636 1.00 67.75 255 LEU A N 1
ATOM 1968 C CA . LEU A 1 255 ? -11.936 20.533 -12.258 1.00 67.75 255 LEU A CA 1
ATOM 1969 C C . LEU A 1 255 ? -13.456 20.409 -12.278 1.00 67.75 255 LEU A C 1
ATOM 1971 O O . LEU A 1 255 ? -14.183 21.400 -12.359 1.00 67.75 255 LEU A O 1
ATOM 1975 N N . THR A 1 256 ? -13.961 19.180 -12.224 1.00 65.69 256 THR A N 1
ATOM 1976 C CA . THR A 1 256 ? -15.355 18.981 -11.834 1.00 65.69 256 THR A CA 1
ATOM 1977 C C . THR A 1 256 ? -15.504 19.551 -10.430 1.00 65.69 256 THR A C 1
ATOM 1979 O O . THR A 1 256 ? -14.633 19.292 -9.600 1.00 65.69 256 THR A O 1
ATOM 1982 N N . ALA A 1 257 ? -16.564 20.317 -10.158 1.00 58.25 257 ALA A N 1
ATOM 1983 C CA . ALA A 1 257 ? -16.913 20.767 -8.811 1.00 58.25 257 ALA A CA 1
ATOM 1984 C C . ALA A 1 257 ? -17.220 19.536 -7.937 1.00 58.25 257 ALA A C 1
ATOM 1986 O O . ALA A 1 257 ? -18.367 19.141 -7.752 1.00 58.25 257 ALA A O 1
ATOM 1987 N N . ALA A 1 258 ? -16.173 18.843 -7.510 1.00 54.66 258 ALA A N 1
ATOM 1988 C CA . ALA A 1 258 ? -16.236 17.589 -6.800 1.00 54.66 258 ALA A CA 1
ATOM 1989 C C . ALA A 1 258 ? -16.177 17.931 -5.319 1.00 54.66 258 ALA A C 1
ATOM 1991 O O . ALA A 1 258 ? -15.167 18.452 -4.864 1.00 54.66 258 ALA A O 1
ATOM 1992 N N . HIS A 1 259 ? -17.305 17.701 -4.644 1.00 57.94 259 HIS A N 1
ATOM 1993 C CA . HIS A 1 259 ? -17.470 17.493 -3.205 1.00 57.94 259 HIS A CA 1
ATOM 1994 C C . HIS A 1 259 ? -16.374 18.128 -2.340 1.00 57.94 259 HIS A C 1
ATOM 1996 O O . HIS A 1 259 ? -15.274 17.589 -2.230 1.00 57.94 259 HIS A O 1
ATOM 2002 N N . GLY A 1 260 ? -16.696 19.260 -1.703 1.00 66.75 260 GLY A N 1
ATOM 2003 C CA . GLY A 1 260 ? -15.841 19.816 -0.655 1.00 66.75 260 GLY A CA 1
ATOM 2004 C C . GLY A 1 260 ? -15.480 18.742 0.372 1.00 66.75 260 GLY A C 1
ATOM 2005 O O . GLY A 1 260 ? -16.251 17.800 0.584 1.00 66.75 260 GLY A O 1
ATOM 2006 N N . CYS A 1 261 ? -14.298 18.862 0.975 1.00 80.06 261 CYS A N 1
ATOM 2007 C CA . CYS A 1 261 ? -13.867 17.947 2.022 1.00 80.06 261 CYS A CA 1
ATOM 2008 C C . CYS A 1 261 ? -14.962 17.861 3.093 1.00 80.06 261 CYS A C 1
ATOM 2010 O O . CYS A 1 261 ? -15.437 18.879 3.588 1.00 80.06 261 CYS A O 1
ATOM 2012 N N . VAL A 1 262 ? -15.399 16.648 3.423 1.00 89.31 262 VAL A N 1
ATOM 2013 C CA . VAL A 1 262 ? -16.387 16.429 4.482 1.00 89.31 262 VAL A CA 1
ATOM 2014 C C . VAL A 1 262 ? -15.625 16.169 5.770 1.00 89.31 262 VAL A C 1
ATOM 2016 O O . VAL A 1 262 ? -14.707 15.350 5.780 1.00 89.31 262 VAL A O 1
ATOM 2019 N N . ILE A 1 263 ? -16.011 16.850 6.852 1.00 94.38 263 ILE A N 1
ATOM 2020 C CA . ILE A 1 263 ? -15.408 16.622 8.167 1.00 94.38 263 ILE A CA 1
ATOM 2021 C C . ILE A 1 263 ? -15.556 15.148 8.543 1.00 94.38 263 ILE A C 1
ATOM 2023 O O . ILE A 1 263 ? -16.640 14.571 8.396 1.00 94.38 263 ILE A O 1
ATOM 2027 N N . CYS A 1 264 ? -14.474 14.539 9.010 1.00 94.94 264 CYS A N 1
ATOM 2028 C CA . CYS A 1 264 ? -14.421 13.106 9.253 1.00 94.94 264 CYS A CA 1
ATOM 2029 C C . CYS A 1 264 ? -13.712 12.810 10.574 1.00 94.94 264 CYS A C 1
ATOM 2031 O O . CYS A 1 264 ? -12.597 13.269 10.806 1.00 94.94 264 CYS A O 1
ATOM 2033 N N . PHE A 1 265 ? -14.360 12.037 11.440 1.00 93.94 265 PHE A N 1
ATOM 2034 C CA . PHE A 1 265 ? -13.779 11.538 12.677 1.00 93.94 265 PHE A CA 1
ATOM 2035 C C . PHE A 1 265 ? -13.477 10.049 12.534 1.00 93.94 265 PHE A C 1
ATOM 2037 O O . PHE A 1 265 ? -14.357 9.257 12.186 1.00 93.94 265 PHE A O 1
ATOM 2044 N N . ARG A 1 266 ? -12.241 9.662 12.846 1.00 90.88 266 ARG A N 1
ATOM 2045 C CA . ARG A 1 266 ? -11.798 8.272 12.885 1.00 90.88 266 ARG A CA 1
ATOM 2046 C C . ARG A 1 266 ? -11.427 7.895 14.309 1.00 90.88 266 ARG A C 1
ATOM 2048 O O . ARG A 1 266 ? -10.559 8.521 14.917 1.00 90.88 266 ARG A O 1
ATOM 2055 N N . GLN A 1 267 ? -12.070 6.858 14.830 1.00 85.44 267 GLN A N 1
ATOM 2056 C CA . GLN A 1 267 ? -11.767 6.340 16.160 1.00 85.44 267 GLN A CA 1
ATOM 2057 C C . GLN A 1 267 ? -10.359 5.723 16.200 1.00 85.44 267 GLN A C 1
ATOM 2059 O O . GLN A 1 267 ? -9.898 5.142 15.220 1.00 85.44 267 GLN A O 1
ATOM 2064 N N . ALA A 1 268 ? -9.700 5.833 17.353 1.00 76.75 268 ALA A N 1
ATOM 2065 C CA . ALA A 1 268 ? -8.456 5.129 17.640 1.00 76.75 268 ALA A CA 1
ATOM 2066 C C . ALA A 1 268 ? -8.634 3.603 17.679 1.00 76.75 268 ALA A C 1
ATOM 2068 O O . ALA A 1 268 ? -9.676 3.096 18.105 1.00 76.75 268 ALA A O 1
ATOM 2069 N N . GLY A 1 269 ? -7.565 2.879 17.348 1.00 65.19 269 GLY A N 1
ATOM 2070 C CA . GLY A 1 269 ? -7.499 1.425 17.467 1.00 65.19 269 GLY A CA 1
ATOM 2071 C C . GLY A 1 269 ? -8.132 0.666 16.295 1.00 65.19 269 GLY A C 1
ATOM 2072 O O . GLY A 1 269 ? -8.698 1.237 15.365 1.00 65.19 269 GLY A O 1
ATOM 2073 N N . GLY A 1 270 ? -8.031 -0.667 16.340 1.00 56.94 270 GLY A N 1
ATOM 2074 C CA . GLY A 1 270 ? -8.365 -1.554 15.214 1.00 56.94 270 GLY A CA 1
ATOM 2075 C C . GLY A 1 270 ? -9.829 -1.545 14.756 1.00 56.94 270 GLY A C 1
ATOM 2076 O O . GLY A 1 270 ? -10.130 -2.038 13.678 1.00 56.94 270 GLY A O 1
ATOM 2077 N N . MET A 1 271 ? -10.750 -0.947 15.518 1.00 62.44 271 MET A N 1
ATOM 2078 C CA . MET A 1 271 ? -12.192 -0.988 15.228 1.00 62.44 271 MET A CA 1
ATOM 2079 C C . MET A 1 271 ? -12.584 -0.261 13.924 1.00 62.44 271 MET A C 1
ATOM 2081 O O . MET A 1 271 ? -13.685 -0.480 13.427 1.00 62.44 271 MET A O 1
ATOM 2085 N N . HIS A 1 272 ? -11.694 0.573 13.362 1.00 65.94 272 HIS A N 1
ATOM 2086 C CA . HIS A 1 272 ? -11.841 1.259 12.067 1.00 65.94 272 HIS A CA 1
ATOM 2087 C C . HIS A 1 272 ? -13.141 2.076 11.885 1.00 65.94 272 HIS A C 1
ATOM 2089 O O . HIS A 1 272 ? -13.542 2.346 10.752 1.00 65.94 272 HIS A O 1
ATOM 2095 N N . SER A 1 273 ? -13.799 2.496 12.971 1.00 80.56 273 SER A N 1
ATOM 2096 C CA . SER A 1 273 ? -15.002 3.333 12.904 1.00 80.56 273 SER A CA 1
ATOM 2097 C C . SER A 1 273 ? -14.677 4.691 12.279 1.00 80.56 273 SER A C 1
ATOM 2099 O O . SER A 1 273 ? -13.833 5.432 12.793 1.00 80.56 273 SER A O 1
ATOM 2101 N N . GLU A 1 274 ? -15.375 5.024 11.195 1.00 89.50 274 GLU A N 1
ATOM 2102 C CA . GLU A 1 274 ? -15.280 6.311 10.513 1.00 89.50 274 GLU A CA 1
ATOM 2103 C C . GLU A 1 274 ? -16.663 6.967 10.448 1.00 89.50 274 GLU A C 1
ATOM 2105 O O . GLU A 1 274 ? -17.643 6.341 10.040 1.00 89.50 274 GLU A O 1
ATOM 2110 N N . LEU A 1 275 ? -16.738 8.228 10.870 1.00 93.12 275 LEU A N 1
ATOM 2111 C CA . LEU A 1 275 ? -17.963 9.020 10.914 1.00 93.12 275 LEU A CA 1
ATOM 2112 C C . LEU A 1 275 ? -17.755 10.306 10.135 1.00 93.12 275 LEU A C 1
ATOM 2114 O O . LEU A 1 275 ? -16.778 11.017 10.357 1.00 93.12 275 LEU A O 1
ATOM 2118 N N . GLN A 1 276 ? -18.695 10.623 9.253 1.00 94.19 276 GLN A N 1
ATOM 2119 C CA . GLN A 1 276 ? -18.618 11.801 8.400 1.00 94.19 276 GLN A CA 1
ATOM 2120 C C . GLN A 1 276 ? -19.786 12.746 8.677 1.00 94.19 276 GLN A C 1
ATOM 2122 O O . GLN A 1 276 ? -20.927 12.319 8.855 1.00 94.19 276 GLN A O 1
ATOM 2127 N N . GLY A 1 277 ? -19.493 14.045 8.675 1.00 94.06 277 GLY A N 1
ATOM 2128 C CA . GLY A 1 277 ? -20.474 15.105 8.883 1.00 94.06 277 GLY A CA 1
ATOM 2129 C C . GLY A 1 277 ? -20.666 15.502 10.350 1.00 94.06 277 GLY A C 1
ATOM 2130 O O . GLY A 1 277 ? -20.632 14.687 11.269 1.00 94.06 277 GLY A O 1
ATOM 2131 N N . LYS A 1 278 ? -20.914 16.799 10.558 1.00 95.12 278 LYS A N 1
ATOM 2132 C CA . LYS A 1 278 ? -21.001 17.442 11.879 1.00 95.12 278 LYS A CA 1
ATOM 2133 C C . LYS A 1 278 ? -21.935 16.726 12.857 1.00 95.12 278 LYS A C 1
ATOM 2135 O O . LYS A 1 278 ? -21.527 16.418 13.972 1.00 95.12 278 LYS A O 1
ATOM 2140 N N . THR A 1 279 ? -23.185 16.492 12.452 1.00 95.31 279 THR A N 1
ATOM 2141 C CA . THR A 1 279 ? -24.228 15.950 13.337 1.00 95.31 279 THR A CA 1
ATOM 2142 C C . THR A 1 279 ? -23.902 14.530 13.781 1.00 95.31 279 THR A C 1
ATOM 2144 O O . THR A 1 279 ? -23.877 14.272 14.979 1.00 95.31 279 THR A O 1
ATOM 2147 N N . ALA A 1 280 ? -23.563 13.650 12.832 1.00 95.50 280 ALA A N 1
ATOM 2148 C CA . ALA A 1 280 ? -23.242 12.253 13.116 1.00 95.50 280 ALA A CA 1
ATOM 2149 C C . ALA A 1 280 ? -22.038 12.123 14.060 1.00 95.50 280 ALA A C 1
ATOM 2151 O O . ALA A 1 280 ? -22.068 11.329 14.996 1.00 95.50 280 ALA A O 1
ATOM 2152 N N . ILE A 1 281 ? -20.999 12.942 13.851 1.00 95.81 281 ILE A N 1
ATOM 2153 C CA . ILE A 1 281 ? -19.822 12.951 14.724 1.00 95.81 281 ILE A CA 1
ATOM 2154 C C . ILE A 1 281 ? -20.203 13.412 16.138 1.00 95.81 281 ILE A C 1
ATOM 2156 O O . ILE A 1 281 ? -19.864 12.741 17.106 1.00 95.81 281 ILE A O 1
ATOM 2160 N N . ILE A 1 282 ? -20.916 14.534 16.283 1.00 95.62 282 ILE A N 1
ATOM 2161 C CA . ILE A 1 282 ? -21.272 15.078 17.606 1.00 95.62 282 ILE A CA 1
ATOM 2162 C C . ILE A 1 282 ? -22.184 14.125 18.387 1.00 95.62 282 ILE A C 1
ATOM 2164 O O . ILE A 1 282 ? -21.967 13.933 19.584 1.00 95.62 282 ILE A O 1
ATOM 2168 N N . GLU A 1 283 ? -23.196 13.547 17.738 1.00 95.38 283 GLU A N 1
ATOM 2169 C CA . GLU A 1 283 ? -24.111 12.589 18.372 1.00 95.38 283 GLU A CA 1
ATOM 2170 C C . GLU A 1 283 ? -23.344 11.374 18.888 1.00 95.38 283 GLU A C 1
ATOM 2172 O O . GLU A 1 283 ? -23.404 11.069 20.079 1.00 95.38 283 GLU A O 1
ATOM 2177 N N . TRP A 1 284 ? -22.523 10.763 18.034 1.00 93.06 284 TRP A N 1
ATOM 2178 C CA . TRP A 1 284 ? -21.739 9.596 18.415 1.00 93.06 284 TRP A CA 1
ATOM 2179 C C . TRP A 1 284 ? -20.716 9.892 19.520 1.00 93.06 284 TRP A C 1
ATOM 2181 O O . TRP A 1 284 ? -20.557 9.093 20.444 1.00 93.06 284 TRP A O 1
ATOM 2191 N N . LEU A 1 285 ? -20.034 11.044 19.467 1.00 92.81 285 LEU A N 1
ATOM 2192 C CA . LEU A 1 285 ? -19.079 11.443 20.506 1.00 92.81 285 LEU A CA 1
ATOM 2193 C C . LEU A 1 285 ? -19.765 11.575 21.866 1.00 92.81 285 LEU A C 1
ATOM 2195 O O . LEU A 1 285 ? -19.219 11.128 22.871 1.00 92.81 285 LEU A O 1
ATOM 2199 N N . ARG A 1 286 ? -20.967 12.156 21.901 1.00 93.69 286 ARG A N 1
ATOM 2200 C CA . ARG A 1 286 ? -21.748 12.276 23.135 1.00 93.69 286 ARG A CA 1
ATOM 2201 C C . ARG A 1 286 ? -22.224 10.919 23.630 1.00 93.69 286 ARG A C 1
ATOM 2203 O O . ARG A 1 286 ? -22.102 10.654 24.812 1.00 93.69 286 ARG A O 1
ATOM 2210 N N . GLU A 1 287 ? -22.710 10.045 22.758 1.00 92.38 287 GLU A N 1
ATOM 2211 C CA . GLU A 1 287 ? -23.127 8.696 23.166 1.00 92.38 287 GLU A CA 1
ATOM 2212 C C . GLU A 1 287 ? -21.963 7.850 23.700 1.00 92.38 287 GLU A C 1
ATOM 2214 O O . GLU A 1 287 ? -22.151 7.040 24.604 1.00 92.38 287 GLU A O 1
ATOM 2219 N N . THR A 1 288 ? -20.762 8.042 23.151 1.00 87.75 288 THR A N 1
ATOM 2220 C CA . THR A 1 288 ? -19.601 7.190 23.444 1.00 87.75 288 THR A CA 1
ATOM 2221 C C . THR A 1 288 ? -18.749 7.709 24.602 1.00 87.75 288 THR A C 1
ATOM 2223 O O . THR A 1 288 ? -18.193 6.911 25.354 1.00 87.75 288 THR A O 1
ATOM 2226 N N . TYR A 1 289 ? -18.608 9.031 24.735 1.00 84.25 289 TYR A N 1
ATOM 2227 C CA . TYR A 1 289 ? -17.673 9.662 25.675 1.00 84.25 289 TYR A CA 1
ATOM 2228 C C . TYR A 1 289 ? -18.346 10.554 26.723 1.00 84.25 289 TYR A C 1
ATOM 2230 O O . TYR A 1 289 ? -17.643 11.044 27.610 1.00 84.25 289 TYR A O 1
ATOM 2238 N N . ALA A 1 290 ? -19.661 10.801 26.653 1.00 82.19 290 ALA A N 1
ATOM 2239 C CA . ALA A 1 290 ? -20.327 11.490 27.754 1.00 82.19 290 ALA A CA 1
ATOM 2240 C C . ALA A 1 290 ? -20.350 10.593 29.011 1.00 82.19 290 ALA A C 1
ATOM 2242 O O . ALA A 1 290 ? -20.484 9.374 28.885 1.00 82.19 290 ALA A O 1
ATOM 2243 N N . PRO A 1 291 ? -20.189 11.184 30.207 1.00 66.75 291 PRO A N 1
ATOM 2244 C CA . PRO A 1 291 ? -20.224 10.464 31.479 1.00 66.75 291 PRO A CA 1
ATOM 2245 C C . PRO A 1 291 ? -21.607 9.906 31.839 1.00 66.75 291 PRO A C 1
ATOM 2247 O O . PRO A 1 291 ? -22.628 10.487 31.401 1.00 66.75 291 PRO A O 1
#

Organism: Aureobasidium melanogenum (NCBI:txid46634)